Protein AF-0000000077946948 (afdb_homodimer)

Structure (mmCIF, N/CA/C/O backbone):
data_AF-0000000077946948-model_v1
#
loop_
_entity.id
_entity.type
_entity.pdbx_description
1 polymer 'C-type lectin domain-containing protein'
#
loop_
_atom_site.group_PDB
_atom_site.id
_atom_site.type_symbol
_atom_site.label_atom_id
_atom_site.label_alt_id
_atom_site.label_comp_id
_atom_site.label_asym_id
_atom_site.label_entity_id
_atom_site.label_seq_id
_atom_site.pdbx_PDB_ins_code
_atom_site.Cartn_x
_atom_site.Cartn_y
_atom_site.Cartn_z
_atom_site.occupancy
_atom_site.B_iso_or_equiv
_atom_site.auth_seq_id
_atom_site.auth_comp_id
_atom_site.auth_asym_id
_atom_site.auth_atom_id
_atom_site.pdbx_PDB_model_num
ATOM 1 N N . MET A 1 1 ? -8.273 74.062 38.406 1 59.62 1 MET A N 1
ATOM 2 C CA . MET A 1 1 ? -6.973 73.75 37.812 1 59.62 1 MET A CA 1
ATOM 3 C C . MET A 1 1 ? -6.395 72.438 38.375 1 59.62 1 MET A C 1
ATOM 5 O O . MET A 1 1 ? -5.945 71.625 37.625 1 59.62 1 MET A O 1
ATOM 9 N N . LYS A 1 2 ? -6.504 72.375 39.688 1 70.81 2 LYS A N 1
ATOM 10 C CA . LYS A 1 2 ? -6 71.188 40.406 1 70.81 2 LYS A CA 1
ATOM 11 C C . LYS A 1 2 ? -6.789 69.938 40.062 1 70.81 2 LYS A C 1
ATOM 13 O O . LYS A 1 2 ? -6.207 68.875 39.844 1 70.81 2 LYS A O 1
ATOM 18 N N . ASN A 1 3 ? -8.031 70.125 39.688 1 79.56 3 ASN A N 1
ATOM 19 C CA . ASN A 1 3 ? -8.938 69 39.406 1 79.56 3 ASN A CA 1
ATOM 20 C C . ASN A 1 3 ? -8.68 68.438 38.031 1 79.56 3 ASN A C 1
ATOM 22 O O . ASN A 1 3 ? -8.734 67.25 37.844 1 79.56 3 ASN A O 1
ATOM 26 N N . THR A 1 4 ? -8.172 69.312 37.312 1 87.19 4 THR A N 1
ATOM 27 C CA . THR A 1 4 ? -7.918 68.938 35.938 1 87.19 4 THR A CA 1
ATOM 28 C C . THR A 1 4 ? -6.668 68.062 35.844 1 87.19 4 THR A C 1
ATOM 30 O O . THR A 1 4 ? -6.66 67.062 35.156 1 87.19 4 THR A O 1
ATOM 33 N N . VAL A 1 5 ? -5.633 68.375 36.594 1 88.69 5 VAL A N 1
ATOM 34 C CA . VAL A 1 5 ? -4.375 67.625 36.594 1 88.69 5 VAL A CA 1
ATOM 35 C C . VAL A 1 5 ? -4.59 66.25 37.188 1 88.69 5 VAL A C 1
ATOM 37 O O . VAL A 1 5 ? -4.062 65.25 36.688 1 88.69 5 VAL A O 1
ATOM 40 N N . LYS A 1 6 ? -5.398 66.188 38.188 1 89.56 6 LYS A N 1
ATOM 41 C CA . LYS A 1 6 ? -5.715 64.938 38.844 1 89.56 6 LYS A CA 1
ATOM 42 C C . LYS A 1 6 ? -6.449 64 37.875 1 89.56 6 LYS A C 1
ATOM 44 O O . LYS A 1 6 ? -6.145 62.812 37.781 1 89.56 6 LYS A O 1
ATOM 49 N N . GLU A 1 7 ? -7.348 64.625 37.188 1 91.94 7 GLU A N 1
ATOM 50 C CA . GLU A 1 7 ? -8.133 63.844 36.188 1 91.94 7 GLU A CA 1
ATOM 51 C C . GLU A 1 7 ? -7.25 63.344 35.062 1 91.94 7 GLU A C 1
ATOM 53 O O . GLU A 1 7 ? -7.402 62.219 34.594 1 91.94 7 GLU A O 1
ATOM 58 N N . LEU A 1 8 ? -6.281 64.125 34.625 1 92.06 8 LEU A N 1
ATOM 59 C CA . LEU A 1 8 ? -5.375 63.75 33.531 1 92.06 8 LEU A CA 1
ATOM 60 C C . LEU A 1 8 ? -4.43 62.656 33.969 1 92.06 8 LEU A C 1
ATOM 62 O O . LEU A 1 8 ? -4.137 61.75 33.188 1 92.06 8 LEU A O 1
ATOM 66 N N . ASN A 1 9 ? -4.109 62.688 35.156 1 92.38 9 ASN A N 1
ATOM 67 C CA . ASN A 1 9 ? -3.227 61.656 35.688 1 92.38 9 ASN A CA 1
ATOM 68 C C . ASN A 1 9 ? -3.943 60.312 35.812 1 92.38 9 ASN A C 1
ATOM 70 O O . ASN A 1 9 ? -3.346 59.281 35.594 1 92.38 9 ASN A O 1
ATOM 74 N N . LEU A 1 10 ? -5.168 60.438 36.188 1 94.06 10 LEU A N 1
ATOM 75 C CA . LEU A 1 10 ? -5.973 59.25 36.25 1 94.06 10 LEU A CA 1
ATOM 76 C C . LEU A 1 10 ? -6.133 58.625 34.844 1 94.06 10 LEU A C 1
ATOM 78 O O . LEU A 1 10 ? -6.074 57.406 34.719 1 94.06 10 LEU A O 1
ATOM 82 N N . THR A 1 11 ? -6.348 59.469 33.969 1 94.44 11 THR A N 1
ATOM 83 C CA . THR A 1 11 ? -6.488 59.031 32.562 1 94.44 11 THR A CA 1
ATOM 84 C C . THR A 1 11 ? -5.203 58.375 32.094 1 94.44 11 THR A C 1
ATOM 86 O O . THR A 1 11 ? -5.246 57.312 31.438 1 94.44 11 THR A O 1
ATOM 89 N N . ILE A 1 12 ? -4.105 58.906 32.375 1 93.94 12 ILE A N 1
ATOM 90 C CA . ILE A 1 12 ? -2.803 58.375 31.984 1 93.94 12 ILE A CA 1
ATOM 91 C C . ILE A 1 12 ? -2.59 57 32.594 1 93.94 12 ILE A C 1
ATOM 93 O O . ILE A 1 12 ? -2.158 56.062 31.938 1 93.94 12 ILE A O 1
ATOM 97 N N . SER A 1 13 ? -2.984 56.938 33.844 1 95.06 13 SER A N 1
ATOM 98 C CA . SER A 1 13 ? -2.838 55.656 34.531 1 95.06 13 SER A CA 1
ATOM 99 C C . SER A 1 13 ? -3.695 54.562 33.906 1 95.06 13 SER A C 1
ATOM 101 O O . SER A 1 13 ? -3.232 53.438 33.688 1 95.06 13 SER A O 1
ATOM 103 N N . SER A 1 14 ? -4.859 54.969 33.594 1 95.56 14 SER A N 1
ATOM 104 C CA . SER A 1 14 ? -5.773 54.031 32.969 1 95.56 14 SER A CA 1
ATOM 105 C C . SER A 1 14 ? -5.258 53.594 31.609 1 95.56 14 SER A C 1
ATOM 107 O O . SER A 1 14 ? -5.312 52.406 31.266 1 95.56 14 SER A O 1
ATOM 109 N N . LEU A 1 15 ? -4.742 54.5 30.844 1 94.56 15 LEU A N 1
ATOM 110 C CA . LEU A 1 15 ? -4.211 54.188 29.516 1 94.56 15 LEU A CA 1
ATOM 111 C C . LEU A 1 15 ? -2.982 53.281 29.609 1 94.56 15 LEU A C 1
ATOM 113 O O . LEU A 1 15 ? -2.793 52.406 28.781 1 94.56 15 LEU A O 1
ATOM 117 N N . GLU A 1 16 ? -2.215 53.5 30.594 1 95.56 16 GLU A N 1
ATOM 118 C CA . GLU A 1 16 ? -1.032 52.656 30.812 1 95.56 16 GLU A CA 1
ATOM 119 C C . GLU A 1 16 ? -1.421 51.219 31.141 1 95.56 16 GLU A C 1
ATOM 121 O O . GLU A 1 16 ? -0.788 50.281 30.672 1 95.56 16 GLU A O 1
ATOM 126 N N . ASP A 1 17 ? -2.453 51.156 31.938 1 96 17 ASP A N 1
ATOM 127 C CA . ASP A 1 17 ? -2.955 49.812 32.281 1 96 17 ASP A CA 1
ATOM 128 C C . ASP A 1 17 ? -3.438 49.094 31.016 1 96 17 ASP A C 1
ATOM 130 O O . ASP A 1 17 ? -3.139 47.906 30.828 1 96 17 ASP A O 1
ATOM 134 N N . LYS A 1 18 ? -4.168 49.688 30.203 1 95.94 18 LYS A N 1
ATOM 135 C CA . LYS A 1 18 ? -4.688 49.094 28.984 1 95.94 18 LYS A CA 1
ATOM 136 C C . LYS A 1 18 ? -3.557 48.719 28.031 1 95.94 18 LYS A C 1
ATOM 138 O O . LYS A 1 18 ? -3.598 47.688 27.391 1 95.94 18 LYS A O 1
ATOM 143 N N . ARG A 1 19 ? -2.635 49.594 27.938 1 94.06 19 ARG A N 1
ATOM 144 C CA . ARG A 1 19 ? -1.471 49.312 27.094 1 94.06 19 ARG A CA 1
ATOM 145 C C . ARG A 1 19 ? -0.743 48.062 27.562 1 94.06 19 ARG A C 1
ATOM 147 O O . ARG A 1 19 ? -0.365 47.188 26.766 1 94.06 19 ARG A O 1
ATOM 154 N N . THR A 1 20 ? -0.566 48 28.844 1 95 20 THR A N 1
ATOM 155 C CA . THR A 1 20 ? 0.119 46.844 29.406 1 95 20 THR A CA 1
ATOM 156 C C . THR A 1 20 ? -0.656 45.562 29.125 1 95 20 THR A C 1
ATOM 158 O O . THR A 1 20 ? -0.069 44.531 28.75 1 95 20 THR A O 1
ATOM 161 N N . SER A 1 21 ? -1.937 45.625 29.328 1 96.5 21 SER A N 1
ATOM 162 C CA . SER A 1 21 ? -2.789 44.469 29.047 1 96.5 21 SER A CA 1
ATOM 163 C C . SER A 1 21 ? -2.686 44.031 27.578 1 96.5 21 SER A C 1
ATOM 165 O O . SER A 1 21 ? -2.57 42.844 27.281 1 96.5 21 SER A O 1
ATOM 167 N N . LEU A 1 22 ? -2.719 44.938 26.656 1 96.44 22 LEU A N 1
ATOM 168 C CA . LEU A 1 22 ? -2.625 44.688 25.234 1 96.44 22 LEU A CA 1
ATOM 169 C C . LEU A 1 22 ? -1.255 44.125 24.875 1 96.44 22 LEU A C 1
ATOM 171 O O . LEU A 1 22 ? -1.147 43.219 24.016 1 96.44 22 LEU A O 1
ATOM 175 N N . SER A 1 23 ? -0.298 44.594 25.562 1 96.56 23 SER A N 1
ATOM 176 C CA . SER A 1 23 ? 1.06 44.094 25.344 1 96.56 23 SER A CA 1
ATOM 177 C C . SER A 1 23 ? 1.201 42.656 25.766 1 96.56 23 SER A C 1
ATOM 179 O O . SER A 1 23 ? 1.811 41.844 25.062 1 96.56 23 SER A O 1
ATOM 181 N N . GLN A 1 24 ? 0.654 42.344 26.859 1 97.12 24 GLN A N 1
ATOM 182 C CA . GLN A 1 24 ? 0.667 40.969 27.344 1 97.12 24 GLN A CA 1
ATOM 183 C C . GLN A 1 24 ? -0.098 40.062 26.391 1 97.12 24 GLN A C 1
ATOM 185 O O . GLN A 1 24 ? 0.362 38.969 26.078 1 97.12 24 GLN A O 1
ATOM 190 N N . LYS A 1 25 ? -1.194 40.5 25.969 1 97.81 25 LYS A N 1
ATOM 191 C CA . LYS A 1 25 ? -1.983 39.719 25.031 1 97.81 25 LYS A CA 1
ATOM 192 C C . LYS A 1 25 ? -1.21 39.5 23.734 1 97.81 25 LYS A C 1
ATOM 194 O O . LYS A 1 25 ? -1.247 38.406 23.172 1 97.81 25 LYS A O 1
ATOM 199 N N . ASN A 1 26 ? -0.56 40.5 23.297 1 97.31 26 ASN A N 1
ATOM 200 C CA . ASN A 1 26 ? 0.268 40.375 22.109 1 97.31 26 ASN A CA 1
ATOM 201 C C . ASN A 1 26 ? 1.347 39.312 22.266 1 97.31 26 ASN A C 1
ATOM 203 O O . ASN A 1 26 ? 1.578 38.5 21.359 1 97.31 26 ASN A O 1
ATOM 207 N N . GLN A 1 27 ? 1.898 39.344 23.391 1 97.44 27 GLN A N 1
ATOM 208 C CA . GLN A 1 27 ? 2.941 38.344 23.672 1 97.44 27 GLN A CA 1
ATOM 209 C C . GLN A 1 27 ? 2.373 36.938 23.672 1 97.44 27 GLN A C 1
ATOM 211 O O . GLN A 1 27 ? 2.984 36 23.125 1 97.44 27 GLN A O 1
ATOM 216 N N . GLU A 1 28 ? 1.237 36.75 24.281 1 97.94 28 GLU A N 1
ATOM 217 C CA . GLU A 1 28 ? 0.571 35.469 24.328 1 97.94 28 GLU A CA 1
ATOM 218 C C . GLU A 1 28 ? 0.225 34.969 22.922 1 97.94 28 GLU A C 1
ATOM 220 O O . GLU A 1 28 ? 0.45 33.812 22.578 1 97.94 28 GLU A O 1
ATOM 225 N N . LEU A 1 29 ? -0.259 35.844 22.125 1 97.81 29 LEU A N 1
ATOM 226 C CA . LEU A 1 29 ? -0.643 35.5 20.766 1 97.81 29 LEU A CA 1
ATOM 227 C C . LEU A 1 29 ? 0.578 35.125 19.938 1 97.81 29 LEU A C 1
ATOM 229 O O . LEU A 1 29 ? 0.516 34.188 19.125 1 97.81 29 LEU A O 1
ATOM 233 N N . GLU A 1 30 ? 1.637 35.812 20.203 1 97.81 30 GLU A N 1
ATOM 234 C CA . GLU A 1 30 ? 2.869 35.5 19.484 1 97.81 30 GLU A CA 1
ATOM 235 C C . GLU A 1 30 ? 3.379 34.094 19.859 1 97.81 30 GLU A C 1
ATOM 237 O O . GLU A 1 30 ? 3.834 33.344 19 1 97.81 30 GLU A O 1
ATOM 242 N N . THR A 1 31 ? 3.283 33.75 21.094 1 98.06 31 THR A N 1
ATOM 243 C CA . THR A 1 31 ? 3.691 32.438 21.562 1 98.06 31 THR A CA 1
ATOM 244 C C . THR A 1 31 ? 2.811 31.359 20.953 1 98.06 31 THR A C 1
ATOM 246 O O . THR A 1 31 ? 3.311 30.328 20.5 1 98.06 31 THR A O 1
ATOM 249 N N . ARG A 1 32 ? 1.548 31.609 20.938 1 97.94 32 ARG A N 1
ATOM 250 C CA . ARG A 1 32 ? 0.616 30.656 20.359 1 97.94 32 ARG A CA 1
ATOM 251 C C . ARG A 1 32 ? 0.88 30.469 18.859 1 97.94 32 ARG A C 1
ATOM 253 O O . ARG A 1 32 ? 0.809 29.359 18.344 1 97.94 32 ARG A O 1
ATOM 260 N N . LEU A 1 33 ? 1.172 31.531 18.266 1 97.88 33 LEU A N 1
ATOM 261 C CA . LEU A 1 33 ? 1.472 31.5 16.828 1 97.88 33 LEU A CA 1
ATOM 262 C C . LEU A 1 33 ? 2.715 30.656 16.562 1 97.88 33 LEU A C 1
ATOM 264 O O . LEU A 1 33 ? 2.74 29.859 15.609 1 97.88 33 LEU A O 1
ATOM 268 N N . GLN A 1 34 ? 3.658 30.859 17.391 1 97.75 34 GLN A N 1
ATOM 269 C CA . GLN A 1 34 ? 4.887 30.094 17.234 1 97.75 34 GLN A CA 1
ATOM 270 C C . GLN A 1 34 ? 4.629 28.594 17.438 1 97.75 34 GLN A C 1
ATOM 272 O O . GLN A 1 34 ? 5.105 27.781 16.641 1 97.75 34 GLN A O 1
ATOM 277 N N . ALA A 1 35 ? 3.893 28.25 18.406 1 97.75 35 ALA A N 1
ATOM 278 C CA . ALA A 1 35 ? 3.564 26.859 18.688 1 97.75 35 ALA A CA 1
ATOM 279 C C . ALA A 1 35 ? 2.779 26.234 17.531 1 97.75 35 ALA A C 1
ATOM 281 O O . ALA A 1 35 ? 3.053 25.109 17.125 1 97.75 35 ALA A O 1
ATOM 282 N N . LEU A 1 36 ? 1.887 26.969 16.984 1 97.56 36 LEU A N 1
ATOM 283 C CA . LEU A 1 36 ? 1.051 26.469 15.891 1 97.56 36 LEU A CA 1
ATOM 284 C C . LEU A 1 36 ? 1.865 26.297 14.617 1 97.56 36 LEU A C 1
ATOM 286 O O . LEU A 1 36 ? 1.638 25.359 13.852 1 97.56 36 LEU A O 1
ATOM 290 N N . ASN A 1 37 ? 2.781 27.156 14.469 1 97.62 37 ASN A N 1
ATOM 291 C CA . ASN A 1 37 ? 3.674 27.047 13.32 1 97.62 37 ASN A CA 1
ATOM 292 C C . ASN A 1 37 ? 4.531 25.781 13.414 1 97.62 37 ASN A C 1
ATOM 294 O O . ASN A 1 37 ? 4.73 25.094 12.414 1 97.62 37 ASN A O 1
ATOM 298 N N . GLU A 1 38 ? 4.996 25.484 14.555 1 98.06 38 GLU A N 1
ATOM 299 C CA . GLU A 1 38 ? 5.789 24.281 14.758 1 98.06 38 GLU A CA 1
ATOM 300 C C . GLU A 1 38 ? 4.949 23.031 14.523 1 98.06 38 GLU A C 1
ATOM 302 O O . GLU A 1 38 ? 5.414 22.062 13.914 1 98.06 38 GLU A O 1
ATOM 307 N N . GLU A 1 39 ? 3.754 23.078 14.984 1 97.75 39 GLU A N 1
ATOM 308 C CA . GLU A 1 39 ? 2.848 21.953 14.766 1 97.75 39 GLU A CA 1
ATOM 309 C C . GLU A 1 39 ? 2.562 21.766 13.281 1 97.75 39 GLU A C 1
ATOM 311 O O . GLU A 1 39 ? 2.547 20.625 12.789 1 97.75 39 GLU A O 1
ATOM 316 N N . ASN A 1 40 ? 2.355 22.844 12.656 1 98.06 40 ASN A N 1
ATOM 317 C CA . ASN A 1 40 ? 2.119 22.797 11.219 1 98.06 40 ASN A CA 1
ATOM 318 C C . ASN A 1 40 ? 3.299 22.172 10.477 1 98.06 40 ASN A C 1
ATOM 320 O O . ASN A 1 40 ? 3.107 21.375 9.555 1 98.06 40 ASN A O 1
ATOM 324 N N . GLN A 1 41 ? 4.406 22.562 10.922 1 97.75 41 GLN A N 1
ATOM 325 C CA . GLN A 1 41 ? 5.605 22 10.297 1 97.75 41 GLN A CA 1
ATOM 326 C C . GLN A 1 41 ? 5.707 20.5 10.547 1 97.75 41 GLN A C 1
ATOM 328 O O . GLN A 1 41 ? 6.012 19.734 9.633 1 97.75 41 GLN A O 1
ATOM 333 N N . ARG A 1 42 ? 5.406 20.062 11.703 1 98.25 42 ARG A N 1
ATOM 334 C CA . ARG A 1 42 ? 5.426 18.641 12.039 1 98.25 42 ARG A CA 1
ATOM 335 C C . ARG A 1 42 ? 4.402 17.875 11.219 1 98.25 42 ARG A C 1
ATOM 337 O O . ARG A 1 42 ? 4.707 16.812 10.672 1 98.25 42 ARG A O 1
ATOM 344 N N . LEU A 1 43 ? 3.252 18.422 11.078 1 98.31 43 LEU A N 1
ATOM 345 C CA . LEU A 1 43 ? 2.178 17.781 10.328 1 98.31 43 LEU A CA 1
ATOM 346 C C . LEU A 1 43 ? 2.535 17.672 8.852 1 98.31 43 LEU A C 1
ATOM 348 O O . LEU A 1 43 ? 2.277 16.641 8.219 1 98.31 43 LEU A O 1
ATOM 352 N N . ASN A 1 44 ? 3.123 18.688 8.406 1 98.44 44 ASN A N 1
ATOM 353 C CA . ASN A 1 44 ? 3.535 18.672 7.004 1 98.44 44 ASN A CA 1
ATOM 354 C C . ASN A 1 44 ? 4.574 17.594 6.734 1 98.44 44 ASN A C 1
ATOM 356 O O . ASN A 1 44 ? 4.5 16.891 5.723 1 98.44 44 ASN A O 1
ATOM 360 N N . THR A 1 45 ? 5.488 17.484 7.594 1 98.38 45 THR A N 1
ATOM 361 C CA . THR A 1 45 ? 6.523 16.469 7.457 1 98.38 45 THR A CA 1
ATOM 362 C C . THR A 1 45 ? 5.922 15.07 7.527 1 98.38 45 THR A C 1
ATOM 364 O O . THR A 1 45 ? 6.246 14.211 6.707 1 98.38 45 THR A O 1
ATOM 367 N N . SER A 1 46 ? 5.051 14.859 8.453 1 98.44 46 SER A N 1
ATOM 368 C CA . SER A 1 46 ? 4.387 13.57 8.602 1 98.44 46 SER A CA 1
ATOM 369 C C . SER A 1 46 ? 3.535 13.25 7.375 1 98.44 46 SER A C 1
ATOM 371 O O . SER A 1 46 ? 3.523 12.109 6.902 1 98.44 46 SER A O 1
ATOM 373 N N . LEU A 1 47 ? 2.846 14.188 6.945 1 98.62 47 LEU A N 1
ATOM 374 C CA . LEU A 1 47 ? 2 14.008 5.77 1 98.62 47 LEU A CA 1
ATOM 375 C C . LEU A 1 47 ? 2.832 13.609 4.559 1 98.62 47 LEU A C 1
ATOM 377 O O . LEU A 1 47 ? 2.477 12.68 3.832 1 98.62 47 LEU A O 1
ATOM 381 N N . ARG A 1 48 ? 3.924 14.305 4.363 1 98.25 48 ARG A N 1
ATOM 382 C CA . ARG A 1 48 ? 4.805 13.984 3.244 1 98.25 48 ARG A CA 1
ATOM 383 C C . ARG A 1 48 ? 5.312 12.555 3.34 1 98.25 48 ARG A C 1
ATOM 385 O O . ARG A 1 48 ? 5.375 11.836 2.336 1 98.25 48 ARG A O 1
ATOM 392 N N . SER A 1 49 ? 5.641 12.164 4.492 1 98.12 49 SER A N 1
ATOM 393 C CA . SER A 1 49 ? 6.125 10.805 4.715 1 98.12 49 SER A CA 1
ATOM 394 C C . SER A 1 49 ? 5.055 9.773 4.387 1 98.12 49 SER A C 1
ATOM 396 O O . SER A 1 49 ? 5.328 8.773 3.713 1 98.12 49 SER A O 1
ATOM 398 N N . GLU A 1 50 ? 3.879 10.016 4.809 1 98.12 50 GLU A N 1
ATOM 399 C CA . GLU A 1 50 ? 2.785 9.078 4.562 1 98.12 50 GLU A CA 1
ATOM 400 C C . GLU A 1 50 ? 2.434 9.023 3.078 1 98.12 50 GLU A C 1
ATOM 402 O O . GLU A 1 50 ? 2.109 7.953 2.553 1 98.12 50 GLU A O 1
ATOM 407 N N . ILE A 1 51 ? 2.477 10.102 2.482 1 98.25 51 ILE A N 1
ATOM 408 C CA . ILE A 1 51 ? 2.207 10.156 1.051 1 98.25 51 ILE A CA 1
ATOM 409 C C . ILE A 1 51 ? 3.242 9.328 0.298 1 98.25 51 ILE A C 1
ATOM 411 O O . ILE A 1 51 ? 2.896 8.562 -0.603 1 98.25 51 ILE A O 1
ATOM 415 N N . GLN A 1 52 ? 4.453 9.469 0.676 1 97.56 52 GLN A N 1
ATOM 416 C CA . GLN A 1 52 ? 5.523 8.711 0.031 1 97.56 52 GLN A CA 1
ATOM 417 C C . GLN A 1 52 ? 5.336 7.211 0.239 1 97.56 52 GLN A C 1
ATOM 419 O O . GLN A 1 52 ? 5.508 6.426 -0.694 1 97.56 52 GLN A O 1
ATOM 424 N N . LYS A 1 53 ? 5.043 6.816 1.393 1 97.12 53 LYS A N 1
ATOM 425 C CA . LYS A 1 53 ? 4.785 5.41 1.684 1 97.12 53 LYS A CA 1
ATOM 426 C C . LYS A 1 53 ? 3.635 4.871 0.834 1 97.12 53 LYS A C 1
ATOM 428 O O . LYS A 1 53 ? 3.729 3.777 0.275 1 97.12 53 LYS A O 1
ATOM 433 N N . ASN A 1 54 ? 2.621 5.645 0.776 1 97.12 54 ASN A N 1
ATOM 434 C CA . ASN A 1 54 ? 1.467 5.258 -0.029 1 97.12 54 ASN A CA 1
ATOM 435 C C . ASN A 1 54 ? 1.84 5.086 -1.498 1 97.12 54 ASN A C 1
ATOM 437 O O . ASN A 1 54 ? 1.376 4.152 -2.154 1 97.12 54 ASN A O 1
ATOM 441 N N . ARG A 1 55 ? 2.621 5.961 -1.943 1 96.5 55 ARG A N 1
ATOM 442 C CA . ARG A 1 55 ? 3.064 5.879 -3.332 1 96.5 55 ARG A CA 1
ATOM 443 C C . ARG A 1 55 ? 3.844 4.59 -3.582 1 96.5 55 ARG A C 1
ATOM 445 O O . ARG A 1 55 ? 3.625 3.914 -4.59 1 96.5 55 ARG A O 1
ATOM 452 N N . GLU A 1 56 ? 4.691 4.223 -2.715 1 96.06 56 GLU A N 1
ATOM 453 C CA . GLU A 1 56 ? 5.504 3.018 -2.854 1 96.06 56 GLU A CA 1
ATOM 454 C C . GLU A 1 56 ? 4.641 1.761 -2.826 1 96.06 56 GLU A C 1
ATOM 456 O O . GLU A 1 56 ? 4.793 0.876 -3.67 1 96.06 56 GLU A O 1
ATOM 461 N N . LEU A 1 57 ? 3.758 1.72 -1.906 1 96.12 57 LEU A N 1
ATOM 462 C CA . LEU A 1 57 ? 2.912 0.54 -1.755 1 96.12 57 LEU A CA 1
ATOM 463 C C . LEU A 1 57 ? 1.948 0.407 -2.93 1 96.12 57 LEU A C 1
ATOM 465 O O . LEU A 1 57 ? 1.667 -0.704 -3.385 1 96.12 57 LEU A O 1
ATOM 469 N N . SER A 1 58 ? 1.493 1.548 -3.412 1 95 58 SER A N 1
ATOM 470 C CA . SER A 1 58 ? 0.566 1.544 -4.539 1 95 58 SER A CA 1
ATOM 471 C C . SER A 1 58 ? 1.264 1.122 -5.828 1 95 58 SER A C 1
ATOM 473 O O . SER A 1 58 ? 0.607 0.738 -6.797 1 95 58 SER A O 1
ATOM 475 N N . SER A 1 59 ? 2.557 1.161 -5.828 1 94.62 59 SER A N 1
ATOM 476 C CA . SER A 1 59 ? 3.309 0.841 -7.039 1 94.62 59 SER A CA 1
ATOM 477 C C . SER A 1 59 ? 3.688 -0.635 -7.078 1 94.62 59 SER A C 1
ATOM 479 O O . SER A 1 59 ? 4.25 -1.11 -8.07 1 94.62 59 SER A O 1
ATOM 481 N N . LEU A 1 60 ? 3.379 -1.384 -6.047 1 95.94 60 LEU A N 1
ATOM 482 C CA . LEU A 1 60 ? 3.656 -2.816 -6.02 1 95.94 60 LEU A CA 1
ATOM 483 C C . LEU A 1 60 ? 2.842 -3.547 -7.082 1 95.94 60 LEU A C 1
ATOM 485 O O . LEU A 1 60 ? 1.693 -3.186 -7.348 1 95.94 60 LEU A O 1
ATOM 489 N N . GLY A 1 61 ? 3.471 -4.559 -7.719 1 96.12 61 GLY A N 1
ATOM 490 C CA . GLY A 1 61 ? 2.732 -5.441 -8.609 1 96.12 61 GLY A CA 1
ATOM 491 C C . GLY A 1 61 ? 2.133 -6.637 -7.898 1 96.12 61 GLY A C 1
ATOM 492 O O . GLY A 1 61 ? 2.107 -6.688 -6.668 1 96.12 61 GLY A O 1
ATOM 493 N N . PHE A 1 62 ? 1.571 -7.527 -8.742 1 96.94 62 PHE A N 1
ATOM 494 C CA . PHE A 1 62 ? 1.12 -8.797 -8.188 1 96.94 62 PHE A CA 1
ATOM 495 C C . PHE A 1 62 ? 2.307 -9.648 -7.754 1 96.94 62 PHE A C 1
ATOM 497 O O . PHE A 1 62 ? 3.244 -9.859 -8.523 1 96.94 62 PHE A O 1
ATOM 504 N N . ILE A 1 63 ? 2.279 -10.023 -6.492 1 97.25 63 ILE A N 1
ATOM 505 C CA . ILE A 1 63 ? 3.379 -10.766 -5.891 1 97.25 63 ILE A CA 1
ATOM 506 C C . ILE A 1 63 ? 2.898 -12.156 -5.477 1 97.25 63 ILE A C 1
ATOM 508 O O . ILE A 1 63 ? 1.815 -12.297 -4.906 1 97.25 63 ILE A O 1
ATOM 512 N N . PHE A 1 64 ? 3.744 -13.164 -5.816 1 96.38 64 PHE A N 1
ATOM 513 C CA . PHE A 1 64 ? 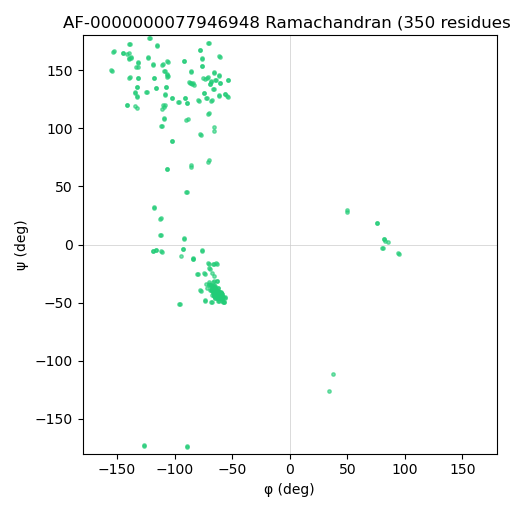3.424 -14.539 -5.465 1 96.38 64 PHE A CA 1
ATOM 514 C C . PHE A 1 64 ? 4.691 -15.375 -5.324 1 96.38 64 PHE A C 1
ATOM 516 O O . PHE A 1 64 ? 5.773 -14.945 -5.734 1 96.38 64 PHE A O 1
ATOM 523 N N . MET A 1 65 ? 4.543 -16.547 -4.723 1 96.19 65 MET A N 1
ATOM 524 C CA . MET A 1 65 ? 5.688 -17.422 -4.512 1 96.19 65 MET A CA 1
ATOM 525 C C . MET A 1 65 ? 5.625 -18.641 -5.441 1 96.19 65 MET A C 1
ATOM 527 O O . MET A 1 65 ? 4.539 -19.094 -5.805 1 96.19 65 MET A O 1
ATOM 531 N N . THR A 1 66 ? 6.793 -19.109 -5.801 1 96.06 66 THR A N 1
ATOM 532 C CA . THR A 1 66 ? 6.816 -20.375 -6.531 1 96.06 66 THR A CA 1
ATOM 533 C C . THR A 1 66 ? 6.227 -21.5 -5.688 1 96.06 66 THR A C 1
ATOM 535 O O . THR A 1 66 ? 6.363 -21.5 -4.461 1 96.06 66 THR A O 1
ATOM 538 N N . PRO A 1 67 ? 5.562 -22.422 -6.359 1 92.38 67 PRO A N 1
ATOM 539 C CA . PRO A 1 67 ? 4.91 -23.484 -5.59 1 92.38 67 PRO A CA 1
ATOM 540 C C . PRO A 1 67 ? 5.898 -24.5 -5.043 1 92.38 67 PRO A C 1
ATOM 542 O O . PRO A 1 67 ? 5.613 -25.172 -4.047 1 92.38 67 PRO A O 1
ATOM 545 N N . GLU A 1 68 ? 7.062 -24.656 -5.664 1 95 68 GLU A N 1
ATOM 546 C CA . GLU A 1 68 ? 8.039 -25.672 -5.27 1 95 68 GLU A CA 1
ATOM 547 C C . GLU A 1 68 ? 9.391 -25.047 -4.941 1 95 68 GLU A C 1
ATOM 549 O O . GLU A 1 68 ? 9.648 -23.906 -5.312 1 95 68 GLU A O 1
ATOM 554 N N . LEU A 1 69 ? 10.125 -25.859 -4.219 1 97.88 69 LEU A N 1
ATOM 555 C CA . LEU A 1 69 ? 11.516 -25.469 -3.988 1 97.88 69 LEU A CA 1
ATOM 556 C C . LEU A 1 69 ? 12.344 -25.625 -5.254 1 97.88 69 LEU A C 1
ATOM 558 O O . LEU A 1 69 ? 12.305 -26.688 -5.895 1 97.88 69 LEU A O 1
ATOM 562 N N . LYS A 1 70 ? 12.969 -24.578 -5.598 1 98 70 LYS A N 1
ATOM 563 C CA . LYS A 1 70 ? 13.805 -24.562 -6.793 1 98 70 LYS A CA 1
ATOM 564 C C . LYS A 1 70 ? 15.094 -23.781 -6.559 1 98 70 LYS A C 1
ATOM 566 O O . LYS A 1 70 ? 15.195 -23.016 -5.598 1 98 70 LYS A O 1
ATOM 571 N N . ASN A 1 71 ? 16.078 -24.062 -7.445 1 98.38 71 ASN A N 1
ATOM 572 C CA . ASN A 1 71 ? 17.25 -23.188 -7.395 1 98.38 71 ASN A CA 1
ATOM 573 C C . ASN A 1 71 ? 16.938 -21.797 -7.934 1 98.38 71 ASN A C 1
ATOM 575 O O . ASN A 1 71 ? 15.836 -21.547 -8.43 1 98.38 71 ASN A O 1
ATOM 579 N N . TRP A 1 72 ? 17.891 -20.938 -7.785 1 98.25 72 TRP A N 1
ATOM 580 C CA . TRP A 1 72 ? 17.641 -19.531 -8.109 1 98.25 72 TRP A CA 1
ATOM 581 C C . TRP A 1 72 ? 17.234 -19.375 -9.57 1 98.25 72 TRP A C 1
ATOM 583 O O . TRP A 1 72 ? 16.234 -18.719 -9.875 1 98.25 72 TRP A O 1
ATOM 593 N N . THR A 1 73 ? 17.922 -20.031 -10.5 1 98.44 73 THR A N 1
ATOM 594 C CA . THR A 1 73 ? 17.688 -19.922 -11.938 1 98.44 73 THR A CA 1
ATOM 595 C C . THR A 1 73 ? 16.312 -20.5 -12.297 1 98.44 73 THR A C 1
ATOM 597 O O . THR A 1 73 ? 15.562 -19.891 -13.055 1 98.44 73 THR A O 1
ATOM 600 N N . GLU A 1 74 ? 16.016 -21.594 -11.75 1 98.62 74 GLU A N 1
ATOM 601 C CA . GLU A 1 74 ? 14.727 -22.219 -12.008 1 98.62 74 GLU A CA 1
ATOM 602 C C . GLU A 1 74 ? 13.578 -21.406 -11.43 1 98.62 74 GLU A C 1
ATOM 604 O O . GLU A 1 74 ? 12.492 -21.344 -12.016 1 98.62 74 GLU A O 1
ATOM 609 N N . SER A 1 75 ? 13.828 -20.891 -10.305 1 98.5 75 SER A N 1
ATOM 610 C CA . SER A 1 75 ? 12.82 -20.031 -9.695 1 98.5 75 SER A CA 1
ATOM 611 C C . SER A 1 75 ? 12.539 -18.812 -10.57 1 98.5 75 SER A C 1
ATOM 613 O O . SER A 1 75 ? 11.375 -18.453 -10.789 1 98.5 75 SER A O 1
ATOM 615 N N . ARG A 1 76 ? 13.57 -18.234 -11.055 1 98.56 76 ARG A N 1
ATOM 616 C CA . ARG A 1 76 ? 13.398 -17.078 -11.945 1 98.56 76 ARG A CA 1
ATOM 617 C C . ARG A 1 76 ? 12.641 -17.484 -13.203 1 98.56 76 ARG A C 1
ATOM 619 O O . ARG A 1 76 ? 11.758 -16.75 -13.664 1 98.56 76 ARG A O 1
ATOM 626 N N . GLN A 1 77 ? 13.008 -18.594 -13.727 1 98.44 77 GLN A N 1
ATOM 627 C CA . GLN A 1 77 ? 12.344 -19.062 -14.938 1 98.44 77 GLN A CA 1
ATOM 628 C C . GLN A 1 77 ? 10.852 -19.281 -14.688 1 98.44 77 GLN A C 1
ATOM 630 O O . GLN A 1 77 ? 10.023 -18.969 -15.555 1 98.44 77 GLN A O 1
ATOM 635 N N . TYR A 1 78 ? 10.531 -19.812 -13.594 1 97.19 78 TYR A N 1
ATOM 636 C CA . TYR A 1 78 ? 9.125 -19.984 -13.25 1 97.19 78 TYR A CA 1
ATOM 637 C C . TYR A 1 78 ? 8.398 -18.641 -13.242 1 97.19 78 TYR A C 1
ATOM 639 O O . TYR A 1 78 ? 7.305 -18.531 -13.789 1 97.19 78 TYR A O 1
ATOM 647 N N . CYS A 1 79 ? 9.008 -17.703 -12.547 1 97.62 79 CYS A N 1
ATOM 648 C CA . CYS A 1 79 ? 8.406 -16.375 -12.5 1 97.62 79 CYS A CA 1
ATOM 649 C C . CYS A 1 79 ? 8.195 -15.82 -13.906 1 97.62 79 CYS A C 1
ATOM 651 O O . CYS A 1 79 ? 7.105 -15.344 -14.227 1 97.62 79 CYS A O 1
ATOM 653 N N . ARG A 1 80 ? 9.156 -15.922 -14.75 1 97.38 80 ARG A N 1
ATOM 654 C CA . ARG A 1 80 ? 9.094 -15.391 -16.109 1 97.38 80 ARG A CA 1
ATOM 655 C C . ARG A 1 80 ? 8.023 -16.109 -16.922 1 97.38 80 ARG A C 1
ATOM 657 O O . ARG A 1 80 ? 7.312 -15.477 -17.719 1 97.38 80 ARG A O 1
ATOM 664 N N . ASN A 1 81 ? 7.914 -17.375 -16.688 1 95.31 81 ASN A N 1
ATOM 665 C CA . ASN A 1 81 ? 6.895 -18.156 -17.375 1 95.31 81 ASN A CA 1
ATOM 666 C C . ASN A 1 81 ? 5.488 -17.688 -17 1 95.31 81 ASN A C 1
ATOM 668 O O . ASN A 1 81 ? 4.523 -17.984 -17.703 1 95.31 81 ASN A O 1
ATOM 672 N N . ASN A 1 82 ? 5.43 -16.984 -15.953 1 92.44 82 ASN A N 1
ATOM 673 C CA . ASN A 1 82 ? 4.133 -16.484 -15.492 1 92.44 82 ASN A CA 1
ATOM 674 C C . ASN A 1 82 ? 4.027 -14.977 -15.625 1 92.44 82 ASN A C 1
ATOM 676 O O . ASN A 1 82 ? 3.271 -14.336 -14.891 1 92.44 82 ASN A O 1
ATOM 680 N N . GLY A 1 83 ? 4.785 -14.43 -16.453 1 92.88 83 GLY A N 1
ATOM 681 C CA . GLY A 1 83 ? 4.703 -13.016 -16.781 1 92.88 83 GLY A CA 1
ATOM 682 C C . GLY A 1 83 ? 5.289 -12.125 -15.711 1 92.88 83 GLY A C 1
ATOM 683 O O . GLY A 1 83 ? 4.945 -10.938 -15.625 1 92.88 83 GLY A O 1
ATOM 684 N N . ALA A 1 84 ? 6.07 -12.672 -14.883 1 96.88 84 ALA A N 1
ATOM 685 C CA . ALA A 1 84 ? 6.699 -11.961 -13.781 1 96.88 84 ALA A CA 1
ATOM 686 C C . ALA A 1 84 ? 8.211 -12.156 -13.789 1 96.88 84 ALA A C 1
ATOM 688 O O . ALA A 1 84 ? 8.789 -12.547 -14.805 1 96.88 84 ALA A O 1
ATOM 689 N N . ASP A 1 85 ? 8.914 -11.688 -12.766 1 98.38 85 ASP A N 1
ATOM 690 C CA . ASP A 1 85 ? 10.32 -11.953 -12.469 1 98.38 85 ASP A CA 1
ATOM 691 C C . ASP A 1 85 ? 10.555 -12.039 -10.969 1 98.38 85 ASP A C 1
ATOM 693 O O . ASP A 1 85 ? 9.664 -11.719 -10.172 1 98.38 85 ASP A O 1
ATOM 697 N N . LEU A 1 86 ? 11.695 -12.578 -10.602 1 98.69 86 LEU A N 1
ATOM 698 C CA . LEU A 1 86 ? 12.016 -12.508 -9.188 1 98.69 86 LEU A CA 1
ATOM 699 C C . LEU A 1 86 ? 11.938 -11.07 -8.68 1 98.69 86 LEU A C 1
ATOM 701 O O . LEU A 1 86 ? 12.367 -10.141 -9.375 1 98.69 86 LEU A O 1
ATOM 705 N N . VAL A 1 87 ? 11.445 -10.891 -7.492 1 98.12 87 VAL A N 1
ATOM 706 C CA . VAL A 1 87 ? 11.094 -9.57 -6.973 1 98.12 87 VAL A CA 1
ATOM 707 C C . VAL A 1 87 ? 12.359 -8.758 -6.727 1 98.12 87 VAL A C 1
ATOM 709 O O . VAL A 1 87 ? 13.367 -9.289 -6.254 1 98.12 87 VAL A O 1
ATOM 712 N N . MET A 1 88 ? 12.266 -7.52 -7.094 1 97.69 88 MET A N 1
ATOM 713 C CA . MET A 1 88 ? 13.312 -6.547 -6.789 1 97.69 88 MET A CA 1
ATOM 714 C C . MET A 1 88 ? 12.906 -5.66 -5.621 1 97.69 88 MET A C 1
ATOM 716 O O . MET A 1 88 ? 11.828 -5.062 -5.633 1 97.69 88 MET A O 1
ATOM 720 N N . ILE A 1 89 ? 13.773 -5.602 -4.605 1 96 89 ILE A N 1
ATOM 721 C CA . ILE A 1 89 ? 13.469 -4.852 -3.395 1 96 89 ILE A CA 1
ATOM 722 C C . ILE A 1 89 ? 14.375 -3.631 -3.299 1 96 89 ILE A C 1
ATOM 724 O O . ILE A 1 89 ? 15.508 -3.729 -2.818 1 96 89 ILE A O 1
ATOM 728 N N . LYS A 1 90 ? 13.766 -2.48 -3.662 1 94.69 90 LYS A N 1
ATOM 729 C CA . LYS A 1 90 ? 14.602 -1.289 -3.781 1 94.69 90 LYS A CA 1
ATOM 730 C C . LYS A 1 90 ? 14.195 -0.228 -2.762 1 94.69 90 LYS A C 1
ATOM 732 O O . LYS A 1 90 ? 14.797 0.848 -2.705 1 94.69 90 LYS A O 1
ATOM 737 N N . THR A 1 91 ? 13.125 -0.499 -2.021 1 93.81 91 THR A N 1
ATOM 738 C CA . THR A 1 91 ? 12.672 0.438 -1.001 1 93.81 91 THR A CA 1
ATOM 739 C C . THR A 1 91 ? 12.414 -0.283 0.32 1 93.81 91 THR A C 1
ATOM 741 O O . THR A 1 91 ? 12.195 -1.496 0.339 1 93.81 91 THR A O 1
ATOM 744 N N . GLU A 1 92 ? 12.477 0.507 1.396 1 92.5 92 GLU A N 1
ATOM 745 C CA . GLU A 1 92 ? 12.188 -0.038 2.717 1 92.5 92 GLU A CA 1
ATOM 746 C C . GLU A 1 92 ? 10.742 -0.542 2.799 1 92.5 92 GLU A C 1
ATOM 748 O O . GLU A 1 92 ? 10.469 -1.536 3.473 1 92.5 92 GLU A O 1
ATOM 753 N N . GLU A 1 93 ? 9.836 0.17 2.17 1 93.38 93 GLU A N 1
ATOM 754 C CA . GLU A 1 93 ? 8.422 -0.213 2.17 1 93.38 93 GLU A CA 1
ATOM 755 C C . GLU A 1 93 ? 8.227 -1.585 1.533 1 93.38 93 GLU A C 1
ATOM 757 O O . GLU A 1 93 ? 7.512 -2.432 2.078 1 93.38 93 GLU A O 1
ATOM 762 N N . LYS A 1 94 ? 8.883 -1.781 0.438 1 95.19 94 LYS A N 1
ATOM 763 C CA . LYS A 1 94 ? 8.781 -3.068 -0.24 1 95.19 94 LYS A CA 1
ATOM 764 C C . LYS A 1 94 ? 9.453 -4.176 0.568 1 95.19 94 LYS A C 1
ATOM 766 O O . LYS A 1 94 ? 8.945 -5.293 0.645 1 95.19 94 LYS A O 1
ATOM 771 N N . GLN A 1 95 ? 10.609 -3.869 1.191 1 93.56 95 GLN A N 1
ATOM 772 C CA . GLN A 1 95 ? 11.281 -4.816 2.072 1 93.56 95 GLN A CA 1
ATOM 773 C C . GLN A 1 95 ? 10.367 -5.266 3.203 1 93.56 95 GLN A C 1
ATOM 775 O O . GLN A 1 95 ? 10.227 -6.465 3.461 1 93.56 95 GLN A O 1
ATOM 780 N N . SER A 1 96 ? 9.789 -4.316 3.824 1 91.88 96 SER A N 1
ATOM 781 C CA . SER A 1 96 ? 8.891 -4.617 4.934 1 91.88 96 SER A CA 1
ATOM 782 C C . SER A 1 96 ? 7.68 -5.41 4.465 1 91.88 96 SER A C 1
ATOM 784 O O . SER A 1 96 ? 7.246 -6.352 5.133 1 91.88 96 SER A O 1
ATOM 786 N N . PHE A 1 97 ? 7.152 -5.082 3.307 1 93.5 97 PHE A N 1
ATOM 787 C CA . PHE A 1 97 ? 5.977 -5.738 2.748 1 93.5 97 PHE A CA 1
ATOM 788 C C . PHE A 1 97 ? 6.246 -7.219 2.504 1 93.5 97 PHE A C 1
ATOM 790 O O . PHE A 1 97 ? 5.469 -8.078 2.926 1 93.5 97 PHE A O 1
ATOM 797 N N . ILE A 1 98 ? 7.332 -7.5 1.877 1 94 98 ILE A N 1
ATOM 798 C CA . ILE A 1 98 ? 7.652 -8.867 1.488 1 94 98 ILE A CA 1
ATOM 799 C C . ILE A 1 98 ? 8.07 -9.672 2.719 1 94 98 ILE A C 1
ATOM 801 O O . ILE A 1 98 ? 7.562 -10.773 2.951 1 94 98 ILE A O 1
ATOM 805 N N . SER A 1 99 ? 8.945 -9.094 3.486 1 92.06 99 SER A N 1
ATOM 806 C CA . SER A 1 99 ? 9.5 -9.836 4.617 1 92.06 99 SER A CA 1
ATOM 807 C C . SER A 1 99 ? 8.414 -10.195 5.625 1 92.06 99 SER A C 1
ATOM 809 O O . SER A 1 99 ? 8.492 -11.242 6.277 1 92.06 99 SER A O 1
ATOM 811 N N . SER A 1 100 ? 7.43 -9.406 5.754 1 90.12 100 SER A N 1
ATOM 812 C CA . SER A 1 100 ? 6.371 -9.664 6.723 1 90.12 100 SER A CA 1
ATOM 813 C C . SER A 1 100 ? 5.426 -10.758 6.23 1 90.12 100 SER A C 1
ATOM 815 O O . SER A 1 100 ? 4.621 -11.281 7.004 1 90.12 100 SER A O 1
ATOM 817 N N . ARG A 1 101 ? 5.59 -11.25 5 1 91.31 101 ARG A N 1
ATOM 818 C CA . ARG A 1 101 ? 4.633 -12.188 4.414 1 91.31 101 ARG A CA 1
ATOM 819 C C . ARG A 1 101 ? 5.305 -13.523 4.086 1 91.31 101 ARG A C 1
ATOM 821 O O . ARG A 1 101 ? 4.637 -14.469 3.66 1 91.31 101 ARG A O 1
ATOM 828 N N . VAL A 1 102 ? 6.57 -13.508 4.281 1 91.62 102 VAL A N 1
ATOM 829 C CA . VAL A 1 102 ? 7.293 -14.742 4.023 1 91.62 102 VAL A CA 1
ATOM 830 C C . VAL A 1 102 ? 7.742 -15.367 5.34 1 91.62 102 VAL A C 1
ATOM 832 O O . VAL A 1 102 ? 8.219 -14.672 6.238 1 91.62 102 VAL A O 1
ATOM 835 N N . ASN A 1 103 ? 7.453 -16.609 5.523 1 88.31 103 ASN A N 1
ATOM 836 C CA . ASN A 1 103 ? 7.805 -17.297 6.758 1 88.31 103 ASN A CA 1
ATOM 837 C C . ASN A 1 103 ? 8.875 -18.359 6.516 1 88.31 103 ASN A C 1
ATOM 839 O O . ASN A 1 103 ? 9.18 -19.156 7.41 1 88.31 103 ASN A O 1
ATOM 843 N N . GLU A 1 104 ? 9.43 -18.406 5.383 1 92 104 GLU A N 1
ATOM 844 C CA . GLU A 1 104 ? 10.5 -19.328 4.996 1 92 104 GLU A CA 1
ATOM 845 C C . GLU A 1 104 ? 11.555 -18.609 4.152 1 92 104 GLU A C 1
ATOM 847 O O . GLU A 1 104 ? 11.391 -17.438 3.803 1 92 104 GLU A O 1
ATOM 852 N N . ARG A 1 105 ? 12.625 -19.359 3.902 1 94.25 105 ARG A N 1
ATOM 853 C CA . ARG A 1 105 ? 13.648 -18.812 3.016 1 94.25 105 ARG A CA 1
ATOM 854 C C . ARG A 1 105 ? 13.117 -18.656 1.593 1 94.25 105 ARG A C 1
ATOM 856 O O . ARG A 1 105 ? 12.484 -19.578 1.065 1 94.25 105 ARG A O 1
ATOM 863 N N . VAL A 1 106 ? 13.414 -17.484 1.058 1 96.94 106 VAL A N 1
ATOM 864 C CA . VAL A 1 106 ? 12.914 -17.266 -0.296 1 96.94 106 VAL A CA 1
ATOM 865 C C . VAL A 1 106 ? 13.977 -16.562 -1.131 1 96.94 106 VAL A C 1
ATOM 867 O O . VAL A 1 106 ? 14.695 -15.703 -0.624 1 96.94 106 VAL A O 1
ATOM 870 N N . TRP A 1 107 ? 14 -16.953 -2.41 1 98.19 107 TRP A N 1
ATOM 871 C CA . TRP A 1 107 ? 14.852 -16.25 -3.363 1 98.19 107 TRP A CA 1
ATOM 872 C C . TRP A 1 107 ? 14.25 -14.898 -3.732 1 98.19 107 TRP A C 1
ATOM 874 O O . TRP A 1 107 ? 13.039 -14.773 -3.898 1 98.19 107 TRP A O 1
ATOM 884 N N . ILE A 1 108 ? 15.109 -13.891 -3.92 1 98.25 108 ILE A N 1
ATOM 885 C CA . ILE A 1 108 ? 14.719 -12.633 -4.539 1 98.25 108 ILE A CA 1
ATOM 886 C C . ILE A 1 108 ? 15.586 -12.375 -5.773 1 98.25 108 ILE A C 1
ATOM 888 O O . ILE A 1 108 ? 16.5 -13.141 -6.066 1 98.25 108 ILE A O 1
ATOM 892 N N . GLY A 1 109 ? 15.312 -11.258 -6.504 1 98.56 109 GLY A N 1
ATOM 893 C CA . GLY A 1 109 ? 15.898 -11.047 -7.816 1 98.56 109 GLY A CA 1
ATOM 894 C C . GLY A 1 109 ? 17.234 -10.32 -7.77 1 98.56 109 GLY A C 1
ATOM 895 O O . GLY A 1 109 ? 17.469 -9.406 -8.555 1 98.56 109 GLY A O 1
ATOM 896 N N . LEU A 1 110 ? 18.062 -10.75 -6.863 1 97.75 110 LEU A N 1
ATOM 897 C CA . LEU A 1 110 ? 19.375 -10.133 -6.727 1 97.75 110 LEU A CA 1
ATOM 898 C C . LEU A 1 110 ? 20.484 -11.188 -6.824 1 97.75 110 LEU A C 1
ATOM 900 O O . LEU A 1 110 ? 20.375 -12.25 -6.215 1 97.75 110 LEU A O 1
ATOM 904 N N . SER A 1 111 ? 21.5 -10.906 -7.672 1 96.81 111 SER A N 1
ATOM 905 C CA . SER A 1 111 ? 22.594 -11.844 -7.852 1 96.81 111 SER A CA 1
ATOM 906 C C . SER A 1 111 ? 23.859 -11.125 -8.312 1 96.81 111 SER A C 1
ATOM 908 O O . SER A 1 111 ? 23.797 -10.086 -8.969 1 96.81 111 SER A O 1
ATOM 910 N N . ASP A 1 112 ? 24.953 -11.641 -7.945 1 95.06 112 ASP A N 1
ATOM 911 C CA . ASP A 1 112 ? 26.219 -11.156 -8.492 1 95.06 112 ASP A CA 1
ATOM 912 C C . ASP A 1 112 ? 26.938 -12.266 -9.266 1 95.06 112 ASP A C 1
ATOM 914 O O . ASP A 1 112 ? 28.172 -12.305 -9.305 1 95.06 112 ASP A O 1
ATOM 918 N N . ALA A 1 113 ? 26.203 -13.148 -9.875 1 92.31 113 ALA A N 1
ATOM 919 C CA . ALA A 1 113 ? 26.734 -14.305 -10.586 1 92.31 113 ALA A CA 1
ATOM 920 C C . ALA A 1 113 ? 27.531 -13.883 -11.812 1 92.31 113 ALA A C 1
ATOM 922 O O . ALA A 1 113 ? 28.469 -14.562 -12.211 1 92.31 113 ALA A O 1
ATOM 923 N N . ASP A 1 114 ? 27.188 -12.781 -12.477 1 92 114 ASP A N 1
ATOM 924 C CA . ASP A 1 114 ? 27.875 -12.297 -13.656 1 92 114 ASP A CA 1
ATOM 925 C C . ASP A 1 114 ? 29.281 -11.812 -13.305 1 92 114 ASP A C 1
ATOM 927 O O . ASP A 1 114 ? 30.25 -12.117 -14.008 1 92 114 ASP A O 1
ATOM 931 N N . GLU A 1 115 ? 29.328 -11 -12.289 1 90.69 115 GLU A N 1
ATOM 932 C CA . GLU A 1 115 ? 30.562 -10.461 -11.75 1 90.69 115 GLU A CA 1
ATOM 933 C C . GLU A 1 115 ? 30.531 -10.391 -10.227 1 90.69 115 GLU A C 1
ATOM 935 O O . GLU A 1 115 ? 29.719 -9.656 -9.656 1 90.69 115 GLU A O 1
ATOM 940 N N . GLU A 1 116 ? 31.5 -11.117 -9.648 1 88.94 116 GLU A N 1
ATOM 941 C CA . GLU A 1 116 ? 31.531 -11.203 -8.195 1 88.94 116 GLU A CA 1
ATOM 942 C C . GLU A 1 116 ? 31.594 -9.812 -7.566 1 88.94 116 GLU A C 1
ATOM 944 O O . GLU A 1 116 ? 32.375 -8.969 -7.996 1 88.94 116 GLU A O 1
ATOM 949 N N . TRP A 1 117 ? 30.672 -9.562 -6.574 1 88.75 117 TRP A N 1
ATOM 950 C CA . TRP A 1 117 ? 30.594 -8.352 -5.766 1 88.75 117 TRP A CA 1
ATOM 951 C C . TRP A 1 117 ? 29.891 -7.227 -6.523 1 88.75 117 TRP A C 1
ATOM 953 O O . TRP A 1 117 ? 29.688 -6.137 -5.988 1 88.75 117 TRP A O 1
ATOM 963 N N . LYS A 1 118 ? 29.562 -7.508 -7.684 1 92.81 118 LYS A N 1
ATOM 964 C CA . LYS A 1 118 ? 28.719 -6.578 -8.43 1 92.81 118 LYS A CA 1
ATOM 965 C C . LYS A 1 118 ? 27.281 -7.059 -8.477 1 92.81 118 LYS A C 1
ATOM 967 O O . LYS A 1 118 ? 26.859 -7.707 -9.438 1 92.81 118 LYS A O 1
ATOM 972 N N . TRP A 1 119 ? 26.594 -6.629 -7.477 1 95.25 119 TRP A N 1
ATOM 973 C CA . TRP A 1 119 ? 25.203 -7.07 -7.32 1 95.25 119 TRP A CA 1
ATOM 974 C C . TRP A 1 119 ? 24.297 -6.379 -8.336 1 95.25 119 TRP A C 1
ATOM 976 O O . TRP A 1 119 ? 24.375 -5.164 -8.516 1 95.25 119 TRP A O 1
ATOM 986 N N . LYS A 1 120 ? 23.516 -7.246 -9 1 97.12 120 LYS A N 1
ATOM 987 C CA . LYS A 1 120 ? 22.547 -6.734 -9.969 1 97.12 120 LYS A CA 1
ATOM 988 C C . LYS A 1 120 ? 21.172 -7.352 -9.75 1 97.12 120 LYS A C 1
ATOM 990 O O . LYS A 1 120 ? 21.047 -8.539 -9.453 1 97.12 120 LYS A O 1
ATOM 995 N N . TRP A 1 121 ? 20.25 -6.473 -9.984 1 98.12 121 TRP A N 1
ATOM 996 C CA . TRP A 1 121 ? 18.875 -6.977 -10.016 1 98.12 121 TRP A CA 1
ATOM 997 C C . TRP A 1 121 ? 18.578 -7.676 -11.336 1 98.12 121 TRP A C 1
ATOM 999 O O . TRP A 1 121 ? 19.344 -7.539 -12.297 1 98.12 121 TRP A O 1
ATOM 1009 N N . VAL A 1 122 ? 17.469 -8.367 -11.344 1 97.94 122 VAL A N 1
ATOM 1010 C CA . VAL A 1 122 ? 17.109 -9.164 -12.516 1 97.94 122 VAL A CA 1
ATOM 1011 C C . VAL A 1 122 ? 16.828 -8.234 -13.703 1 97.94 122 VAL A C 1
ATOM 1013 O O . VAL A 1 122 ? 16.844 -8.672 -14.852 1 97.94 122 VAL A O 1
ATOM 1016 N N . ASP A 1 123 ? 16.609 -6.949 -13.438 1 96.69 123 ASP A N 1
ATOM 1017 C CA . ASP A 1 123 ? 16.422 -6.004 -14.531 1 96.69 123 ASP A CA 1
ATOM 1018 C C . ASP A 1 123 ? 17.75 -5.367 -14.93 1 96.69 123 ASP A C 1
ATOM 1020 O O . ASP A 1 123 ? 17.781 -4.395 -15.688 1 96.69 123 ASP A O 1
ATOM 1024 N N . ASN A 1 124 ? 18.797 -5.773 -14.383 1 97 124 ASN A N 1
ATOM 1025 C CA . ASN A 1 124 ? 20.172 -5.379 -14.68 1 97 124 ASN A CA 1
ATOM 1026 C C . ASN A 1 124 ? 20.531 -4.066 -14 1 97 124 ASN A C 1
ATOM 1028 O O . ASN A 1 124 ? 21.641 -3.559 -14.172 1 97 124 ASN A O 1
ATOM 1032 N N . SER A 1 125 ? 19.641 -3.531 -13.203 1 97.06 125 SER A N 1
ATOM 1033 C CA . SER A 1 125 ? 20.016 -2.357 -12.422 1 97.06 125 SER A CA 1
ATOM 1034 C C . SER A 1 125 ? 20.891 -2.742 -11.234 1 97.06 125 SER A C 1
ATOM 1036 O O . SER A 1 125 ? 20.859 -3.887 -10.773 1 97.06 125 SER A O 1
ATOM 1038 N N . THR A 1 126 ? 21.594 -1.774 -10.719 1 96.12 126 THR A N 1
ATOM 1039 C CA . THR A 1 126 ? 22.562 -2.045 -9.656 1 96.12 126 THR A CA 1
ATOM 1040 C C . THR A 1 126 ? 21.922 -1.883 -8.281 1 96.12 126 THR A C 1
ATOM 1042 O O . THR A 1 126 ? 20.891 -1.22 -8.148 1 96.12 126 THR A O 1
ATOM 1045 N N . LEU A 1 127 ? 22.531 -2.506 -7.324 1 94.69 127 LEU A N 1
ATOM 1046 C CA . LEU A 1 127 ? 22.094 -2.387 -5.938 1 94.69 127 LEU A CA 1
ATOM 1047 C C . LEU A 1 127 ? 22.594 -1.078 -5.324 1 94.69 127 LEU A C 1
ATOM 1049 O O . LEU A 1 127 ? 23.781 -0.762 -5.398 1 94.69 127 LEU A O 1
ATOM 1053 N N . ASN A 1 128 ? 21.703 -0.327 -4.828 1 90.56 128 ASN A N 1
ATOM 1054 C CA . ASN A 1 128 ? 22.078 0.897 -4.129 1 90.56 128 ASN A CA 1
ATOM 1055 C C . ASN A 1 128 ? 22.156 0.683 -2.619 1 90.56 128 ASN A C 1
ATOM 1057 O O . ASN A 1 128 ? 23.125 1.071 -1.979 1 90.56 128 ASN A O 1
ATOM 1061 N N . GLN A 1 129 ? 21.078 0.112 -2.109 1 88.31 129 GLN A N 1
ATOM 1062 C CA . GLN A 1 129 ? 20.984 -0.185 -0.684 1 88.31 129 GLN A CA 1
ATOM 1063 C C . GLN A 1 129 ? 20.453 -1.595 -0.448 1 88.31 129 GLN A C 1
ATOM 1065 O O . GLN A 1 129 ? 19.469 -1.999 -1.065 1 88.31 129 GLN A O 1
ATOM 1070 N N . GLY A 1 130 ? 21.25 -2.27 0.436 1 91.06 130 GLY A N 1
ATOM 1071 C CA . GLY A 1 130 ? 20.797 -3.621 0.739 1 91.06 130 GLY A CA 1
ATOM 1072 C C . GLY A 1 130 ? 20.266 -3.771 2.152 1 91.06 130 GLY A C 1
ATOM 1073 O O . GLY A 1 130 ? 20.609 -2.979 3.035 1 91.06 130 GLY A O 1
ATOM 1074 N N . PHE A 1 131 ? 19.406 -4.746 2.363 1 92.69 131 PHE A N 1
ATOM 1075 C CA . PHE A 1 131 ? 18.859 -5.078 3.674 1 92.69 131 PHE A CA 1
ATOM 1076 C C . PHE A 1 131 ? 19.484 -6.371 4.203 1 92.69 131 PHE A C 1
ATOM 1078 O O . PHE A 1 131 ? 18.75 -7.316 4.531 1 92.69 131 PHE A O 1
ATOM 1085 N N . TRP A 1 132 ? 20.781 -6.254 4.43 1 91.25 132 TRP A N 1
ATOM 1086 C CA . TRP A 1 132 ? 21.594 -7.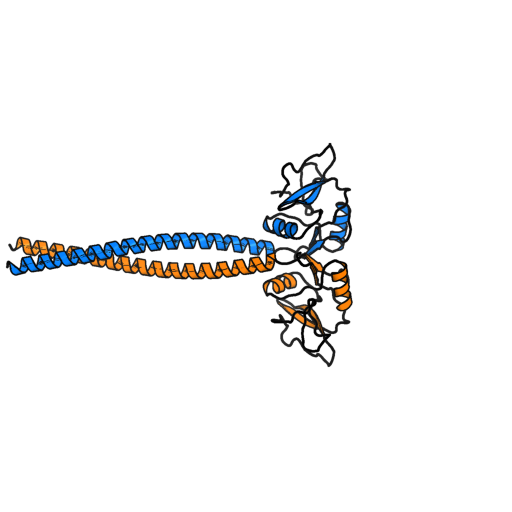438 4.699 1 91.25 132 TRP A CA 1
ATOM 1087 C C . TRP A 1 132 ? 21.562 -7.793 6.184 1 91.25 132 TRP A C 1
ATOM 1089 O O . TRP A 1 132 ? 21.5 -6.906 7.039 1 91.25 132 TRP A O 1
ATOM 1099 N N . ILE A 1 133 ? 21.672 -9.047 6.379 1 85.69 133 ILE A N 1
ATOM 1100 C CA . ILE A 1 133 ? 22 -9.492 7.727 1 85.69 133 ILE A CA 1
ATOM 1101 C C . ILE A 1 133 ? 23.406 -9.031 8.102 1 85.69 133 ILE A C 1
ATOM 1103 O O . ILE A 1 133 ? 24.281 -8.922 7.234 1 85.69 133 ILE A O 1
ATOM 1107 N N . LYS A 1 134 ? 23.5 -8.781 9.383 1 83 134 LYS A N 1
ATOM 1108 C CA . LYS A 1 134 ? 24.844 -8.391 9.828 1 83 134 LYS A CA 1
ATOM 1109 C C . LYS A 1 134 ? 25.891 -9.422 9.398 1 83 134 LYS A C 1
ATOM 1111 O O . LYS A 1 134 ? 25.703 -10.625 9.594 1 83 134 LYS A O 1
ATOM 1116 N N . GLY A 1 135 ? 26.891 -8.969 8.758 1 82.31 135 GLY A N 1
ATOM 1117 C CA . GLY A 1 135 ? 27.969 -9.844 8.328 1 82.31 135 GLY A CA 1
ATOM 1118 C C . GLY A 1 135 ? 27.797 -10.336 6.902 1 82.31 135 GLY A C 1
ATOM 1119 O O . GLY A 1 135 ? 28.672 -11.023 6.367 1 82.31 135 GLY A O 1
ATOM 1120 N N . GLU A 1 136 ? 26.672 -10.031 6.383 1 84.19 136 GLU A N 1
ATOM 1121 C CA . GLU A 1 136 ? 26.406 -10.406 4.996 1 84.19 136 GLU A CA 1
ATOM 1122 C C . GLU A 1 136 ? 26.469 -9.195 4.074 1 84.19 136 GLU A C 1
ATOM 1124 O O . GLU A 1 136 ? 26.266 -8.062 4.512 1 84.19 136 GLU A O 1
ATOM 1129 N N . PRO A 1 137 ? 26.719 -9.414 2.734 1 77.31 137 PRO A N 1
ATOM 1130 C CA . PRO A 1 137 ? 27.047 -10.656 2.023 1 77.31 137 PRO A CA 1
ATOM 1131 C C . PRO A 1 137 ? 28.453 -11.156 2.336 1 77.31 137 PRO A C 1
ATOM 1133 O O . PRO A 1 137 ? 29.328 -10.367 2.727 1 77.31 137 PRO A O 1
ATOM 1136 N N . ASN A 1 138 ? 28.609 -12.375 2.406 1 75.31 138 ASN A N 1
ATOM 1137 C CA . ASN A 1 138 ? 29.938 -12.922 2.678 1 75.31 138 ASN A CA 1
ATOM 1138 C C . ASN A 1 138 ? 30.281 -14.07 1.732 1 75.31 138 ASN A C 1
ATOM 1140 O O . ASN A 1 138 ? 29.453 -14.453 0.894 1 75.31 138 ASN A O 1
ATOM 1144 N N . THR A 1 139 ? 31.594 -14.297 1.458 1 64.38 139 THR A N 1
ATOM 1145 C CA . THR A 1 139 ? 32.062 -15.477 0.745 1 64.38 139 THR A CA 1
ATOM 1146 C C . THR A 1 139 ? 32.281 -16.641 1.708 1 64.38 139 THR A C 1
ATOM 1148 O O . THR A 1 139 ? 33.375 -16.797 2.26 1 64.38 139 THR A O 1
ATOM 1151 N N . TYR A 1 140 ? 31.156 -17.078 2.205 1 58.34 140 TYR A N 1
ATOM 1152 C CA . TYR A 1 140 ? 31.344 -18.125 3.201 1 58.34 140 TYR A CA 1
ATOM 1153 C C . TYR A 1 140 ? 32.031 -19.328 2.59 1 58.34 140 TYR A C 1
ATOM 1155 O O . TYR A 1 140 ? 31.562 -19.891 1.594 1 58.34 140 TYR A O 1
ATOM 1163 N N . LEU A 1 141 ? 33.156 -19.75 3.299 1 54.91 141 LEU A N 1
ATOM 1164 C CA . LEU A 1 141 ? 34 -20.922 3.07 1 54.91 141 LEU A CA 1
ATOM 1165 C C . LEU A 1 141 ? 34.438 -21.016 1.61 1 54.91 141 LEU A C 1
ATOM 1167 O O . LEU A 1 141 ? 34.531 -22.109 1.056 1 54.91 141 LEU A O 1
ATOM 1171 N N . GLY A 1 142 ? 34.531 -19.938 0.941 1 58.81 142 GLY A N 1
ATOM 1172 C CA . GLY A 1 142 ? 35.062 -20.016 -0.412 1 58.81 142 GLY A CA 1
ATOM 1173 C C . GLY A 1 142 ? 34 -20.359 -1.444 1 58.81 142 GLY A C 1
ATOM 1174 O O . GLY A 1 142 ? 34.344 -20.594 -2.613 1 58.81 142 GLY A O 1
ATOM 1175 N N . ARG A 1 143 ? 32.75 -20.484 -0.889 1 64.25 143 ARG A N 1
ATOM 1176 C CA . ARG A 1 143 ? 31.688 -20.891 -1.818 1 64.25 143 ARG A CA 1
ATOM 1177 C C . ARG A 1 143 ? 31.141 -19.688 -2.578 1 64.25 143 ARG A C 1
ATOM 1179 O O . ARG A 1 143 ? 31.125 -18.562 -2.059 1 64.25 143 ARG A O 1
ATOM 1186 N N . ASN A 1 144 ? 30.922 -19.875 -3.867 1 80.5 144 ASN A N 1
ATOM 1187 C CA . ASN A 1 144 ? 30.391 -18.859 -4.766 1 80.5 144 ASN A CA 1
ATOM 1188 C C . ASN A 1 144 ? 28.922 -18.562 -4.473 1 80.5 144 ASN A C 1
ATOM 1190 O O . ASN A 1 144 ? 28.031 -19.094 -5.148 1 80.5 144 ASN A O 1
ATOM 1194 N N . GLU A 1 145 ? 28.641 -17.828 -3.275 1 88.31 145 GLU A N 1
ATOM 1195 C CA . GLU A 1 145 ? 27.297 -17.406 -2.912 1 88.31 145 GLU A CA 1
ATOM 1196 C C . GLU A 1 145 ? 26.875 -16.172 -3.703 1 88.31 145 GLU A C 1
ATOM 1198 O O . GLU A 1 145 ? 27.188 -15.047 -3.322 1 88.31 145 GLU A O 1
ATOM 1203 N N . ASP A 1 146 ? 26.188 -16.469 -4.789 1 94.31 146 ASP A N 1
ATOM 1204 C CA . ASP A 1 146 ? 25.938 -15.398 -5.746 1 94.31 146 ASP A CA 1
ATOM 1205 C C . ASP A 1 146 ? 24.469 -15.031 -5.785 1 94.31 146 ASP A C 1
ATOM 1207 O O . ASP A 1 146 ? 24.062 -14.094 -6.484 1 94.31 146 ASP A O 1
ATOM 1211 N N . CYS A 1 147 ? 23.688 -15.789 -5.066 1 96.81 147 CYS A N 1
ATOM 1212 C CA . CYS A 1 147 ? 22.234 -15.578 -5.125 1 96.81 147 CYS A CA 1
ATOM 1213 C C . CYS A 1 147 ? 21.688 -15.18 -3.762 1 96.81 147 CYS A C 1
ATOM 1215 O O . CYS A 1 147 ? 22.188 -15.641 -2.73 1 96.81 147 CYS A O 1
ATOM 1217 N N . VAL A 1 148 ? 20.719 -14.312 -3.748 1 96.44 148 VAL A N 1
ATOM 1218 C CA . VAL A 1 148 ? 20.281 -13.703 -2.494 1 96.44 148 VAL A CA 1
ATOM 1219 C C . VAL A 1 148 ? 18.938 -14.266 -2.08 1 96.44 148 VAL A C 1
ATOM 1221 O O . VAL A 1 148 ? 18.031 -14.43 -2.916 1 96.44 148 VAL A O 1
ATOM 1224 N N . GLU A 1 149 ? 18.875 -14.562 -0.829 1 95.94 149 GLU A N 1
ATOM 1225 C CA . GLU A 1 149 ? 17.625 -14.984 -0.199 1 95.94 149 GLU A CA 1
ATOM 1226 C C . GLU A 1 149 ? 17.219 -14.016 0.912 1 95.94 149 GLU A C 1
ATOM 1228 O O . GLU A 1 149 ? 18.047 -13.25 1.41 1 95.94 149 GLU A O 1
ATOM 1233 N N . ILE A 1 150 ? 15.93 -14 1.168 1 94.94 150 ILE A N 1
ATOM 1234 C CA . ILE A 1 150 ? 15.453 -13.5 2.449 1 94.94 150 ILE A CA 1
ATOM 1235 C C . ILE A 1 150 ? 15.352 -14.648 3.453 1 94.94 150 ILE A C 1
ATOM 1237 O O . ILE A 1 150 ? 14.742 -15.68 3.164 1 94.94 150 ILE A O 1
ATOM 1241 N N . ARG A 1 151 ? 15.953 -14.492 4.539 1 89.44 151 ARG A N 1
ATOM 1242 C CA . ARG A 1 151 ? 15.906 -15.469 5.621 1 89.44 151 ARG A CA 1
ATOM 1243 C C . ARG A 1 151 ? 15.094 -14.953 6.801 1 89.44 151 ARG A C 1
ATOM 1245 O O . ARG A 1 151 ? 15.5 -14 7.473 1 89.44 151 ARG A O 1
ATOM 1252 N N . PRO A 1 152 ? 13.867 -15.57 6.965 1 78.62 152 PRO A N 1
ATOM 1253 C CA . PRO A 1 152 ? 13.094 -15.141 8.141 1 78.62 152 PRO A CA 1
ATOM 1254 C C . PRO A 1 152 ? 13.766 -15.523 9.453 1 78.62 152 PRO A C 1
ATOM 1256 O O . PRO A 1 152 ? 14.102 -16.688 9.664 1 78.62 152 PRO A O 1
ATOM 1259 N N . MET A 1 153 ? 14.43 -14.609 10.102 1 66.81 153 MET A N 1
ATOM 1260 C CA . MET A 1 153 ? 15 -14.82 11.43 1 66.81 153 MET A CA 1
ATOM 1261 C C . MET A 1 153 ? 14.266 -13.992 12.477 1 66.81 153 MET A C 1
ATOM 1263 O O . MET A 1 153 ? 14.391 -12.766 12.5 1 66.81 153 MET A O 1
ATOM 1267 N N . ASN A 1 154 ? 13.656 -14.641 13.391 1 59.97 154 ASN A N 1
ATOM 1268 C CA . ASN A 1 154 ? 12.875 -14 14.445 1 59.97 154 ASN A CA 1
ATOM 1269 C C . ASN A 1 154 ? 12.117 -12.789 13.922 1 59.97 154 ASN A C 1
ATOM 1271 O O . ASN A 1 154 ? 11.352 -12.891 12.969 1 59.97 154 ASN A O 1
ATOM 1275 N N . ASN A 1 155 ? 12.633 -11.391 14.477 1 55.97 155 ASN A N 1
ATOM 1276 C CA . ASN A 1 155 ? 11.875 -10.156 14.32 1 55.97 155 ASN A CA 1
ATOM 1277 C C . ASN A 1 155 ? 12.32 -9.375 13.086 1 55.97 155 ASN A C 1
ATOM 1279 O O . ASN A 1 155 ? 11.727 -8.352 12.75 1 55.97 155 ASN A O 1
ATOM 1283 N N . ASN A 1 156 ? 13.461 -9.797 12.438 1 59.66 156 ASN A N 1
ATOM 1284 C CA . ASN A 1 156 ? 13.883 -8.992 11.289 1 59.66 156 ASN A CA 1
ATOM 1285 C C . ASN A 1 156 ? 14.266 -9.875 10.102 1 59.66 156 ASN A C 1
ATOM 1287 O O . ASN A 1 156 ? 14.836 -10.953 10.281 1 59.66 156 ASN A O 1
ATOM 1291 N N . LYS A 1 157 ? 13.562 -9.781 8.859 1 66.81 157 LYS A N 1
ATOM 1292 C CA . LYS A 1 157 ? 13.891 -10.57 7.676 1 66.81 157 LYS A CA 1
ATOM 1293 C C . LYS A 1 157 ? 14.914 -9.852 6.805 1 66.81 157 LYS A C 1
ATOM 1295 O O . LYS A 1 157 ? 14.656 -8.75 6.312 1 66.81 157 LYS A O 1
ATOM 1300 N N . PHE A 1 158 ? 16.172 -10.438 6.883 1 82.94 158 PHE A N 1
ATOM 1301 C CA . PHE A 1 158 ? 17.25 -9.773 6.16 1 82.94 158 PHE A CA 1
ATOM 1302 C C . PHE A 1 158 ? 17.781 -10.664 5.047 1 82.94 158 PHE A C 1
ATOM 1304 O O . PHE A 1 158 ? 17.359 -11.805 4.898 1 82.94 158 PHE A O 1
ATOM 1311 N N . TRP A 1 159 ? 18.609 -10.07 4.281 1 93.25 159 TRP A N 1
ATOM 1312 C CA . TRP A 1 159 ? 19.141 -10.695 3.082 1 93.25 159 TRP A CA 1
ATOM 1313 C C . TRP A 1 159 ? 20.359 -11.547 3.418 1 93.25 159 TRP A C 1
ATOM 1315 O O . TRP A 1 159 ? 21.141 -11.211 4.32 1 93.25 159 TRP A O 1
ATOM 1325 N N . ASN A 1 160 ? 20.453 -12.656 2.83 1 92.12 160 ASN A N 1
ATOM 1326 C CA . ASN A 1 160 ? 21.609 -13.539 2.879 1 92.12 160 ASN A CA 1
ATOM 1327 C C . ASN A 1 160 ? 22 -14.039 1.488 1 92.12 160 ASN A C 1
ATOM 1329 O O . ASN A 1 160 ? 21.125 -14.367 0.682 1 92.12 160 ASN A O 1
ATOM 1333 N N . ASP A 1 161 ? 23.234 -14.031 1.201 1 92.62 161 ASP A N 1
ATOM 1334 C CA . ASP A 1 161 ? 23.672 -14.633 -0.055 1 92.62 161 ASP A CA 1
ATOM 1335 C C . ASP A 1 161 ? 23.922 -16.125 0.118 1 92.62 161 ASP A C 1
ATOM 1337 O O . ASP A 1 161 ? 24.422 -16.562 1.159 1 92.62 161 ASP A O 1
ATOM 1341 N N . LEU A 1 162 ? 23.516 -16.859 -0.846 1 92.69 162 LEU A N 1
ATOM 1342 C CA . LEU A 1 162 ? 23.609 -18.328 -0.848 1 92.69 162 LEU A CA 1
ATOM 1343 C C . LEU A 1 162 ? 24.062 -18.828 -2.211 1 92.69 162 LEU A C 1
ATOM 1345 O O . LEU A 1 162 ? 24.047 -18.094 -3.195 1 92.69 162 LEU A O 1
ATOM 1349 N N . VAL A 1 163 ? 24.562 -20.109 -2.133 1 94.31 163 VAL A N 1
ATOM 1350 C CA . VAL A 1 163 ? 24.875 -20.766 -3.402 1 94.31 163 VAL A CA 1
ATOM 1351 C C . VAL A 1 163 ? 23.594 -20.875 -4.238 1 94.31 163 VAL A C 1
ATOM 1353 O O . VAL A 1 163 ? 22.547 -21.25 -3.73 1 94.31 163 VAL A O 1
ATOM 1356 N N . CYS A 1 164 ? 23.703 -20.625 -5.547 1 96.19 164 CYS A N 1
ATOM 1357 C CA . CYS A 1 164 ? 22.547 -20.5 -6.426 1 96.19 164 CYS A CA 1
ATOM 1358 C C . CYS A 1 164 ? 21.844 -21.844 -6.605 1 96.19 164 CYS A C 1
ATOM 1360 O O . CYS A 1 164 ? 20.672 -21.906 -6.965 1 96.19 164 CYS A O 1
ATOM 1362 N N . SER A 1 165 ? 22.531 -22.875 -6.355 1 96.25 165 SER A N 1
ATOM 1363 C CA . SER A 1 165 ? 22.016 -24.203 -6.617 1 96.25 165 SER A CA 1
ATOM 1364 C C . SER A 1 165 ? 21.141 -24.703 -5.469 1 96.25 165 SER A C 1
ATOM 1366 O O . SER A 1 165 ? 20.438 -25.703 -5.602 1 96.25 165 SER A O 1
ATOM 1368 N N . ASP A 1 166 ? 21.203 -23.969 -4.301 1 96.31 166 ASP A N 1
ATOM 1369 C CA . ASP A 1 166 ? 20.328 -24.344 -3.191 1 96.31 166 ASP A CA 1
ATOM 1370 C C . ASP A 1 166 ? 18.859 -24.219 -3.592 1 96.31 166 ASP A C 1
ATOM 1372 O O . ASP A 1 166 ? 18.531 -23.594 -4.598 1 96.31 166 ASP A O 1
ATOM 1376 N N . LYS A 1 167 ? 18.047 -24.906 -2.771 1 97.94 167 LYS A N 1
ATOM 1377 C CA . LYS A 1 167 ? 16.625 -24.938 -3.139 1 97.94 167 LYS A CA 1
ATOM 1378 C C . LYS A 1 167 ? 15.797 -24.109 -2.168 1 97.94 167 LYS A C 1
ATOM 1380 O O . LYS A 1 167 ? 15.836 -24.328 -0.957 1 97.94 167 LYS A O 1
ATOM 1385 N N . ASN A 1 168 ? 15.141 -23.125 -2.646 1 97.56 168 ASN A N 1
ATOM 1386 C CA . ASN A 1 168 ? 14.188 -22.266 -1.961 1 97.56 168 ASN A CA 1
ATOM 1387 C C . ASN A 1 168 ? 13 -21.906 -2.855 1 97.56 168 ASN A C 1
ATOM 1389 O O . ASN A 1 168 ? 13.055 -22.125 -4.07 1 97.56 168 ASN A O 1
ATOM 1393 N N . ARG A 1 169 ? 11.945 -21.422 -2.221 1 97.25 169 ARG A N 1
ATOM 1394 C CA . ARG A 1 169 ? 10.922 -20.797 -3.053 1 97.25 169 ARG A CA 1
ATOM 1395 C C . ARG A 1 169 ? 11.367 -19.406 -3.514 1 97.25 169 ARG A C 1
ATOM 1397 O O . ARG A 1 169 ? 12.242 -18.797 -2.902 1 97.25 169 ARG A O 1
ATOM 1404 N N . GLY A 1 170 ? 10.828 -19.031 -4.609 1 98.06 170 GLY A N 1
ATOM 1405 C CA . GLY A 1 170 ? 11.07 -17.688 -5.109 1 98.06 170 GLY A CA 1
ATOM 1406 C C . GLY A 1 170 ? 9.891 -16.766 -4.934 1 98.06 170 GLY A C 1
ATOM 1407 O O . GLY A 1 170 ? 8.734 -17.188 -5.016 1 98.06 170 GLY A O 1
ATOM 1408 N N . VAL A 1 171 ? 10.164 -15.539 -4.668 1 97.88 171 VAL A N 1
ATOM 1409 C CA . VAL A 1 171 ? 9.117 -14.523 -4.688 1 97.88 171 VAL A CA 1
ATOM 1410 C C . VAL A 1 171 ? 9.125 -13.797 -6.031 1 97.88 171 VAL A C 1
ATOM 1412 O O . VAL A 1 171 ? 10.148 -13.234 -6.434 1 97.88 171 VAL A O 1
ATOM 1415 N N . CYS A 1 172 ? 7.969 -13.828 -6.715 1 98.25 172 CYS A N 1
ATOM 1416 C CA . CYS A 1 172 ? 7.805 -13.234 -8.039 1 98.25 172 CYS A CA 1
ATOM 1417 C C . CYS A 1 172 ? 6.988 -11.953 -7.965 1 98.25 172 CYS A C 1
ATOM 1419 O O . CYS A 1 172 ? 6.09 -11.828 -7.129 1 98.25 172 CYS A O 1
ATOM 1421 N N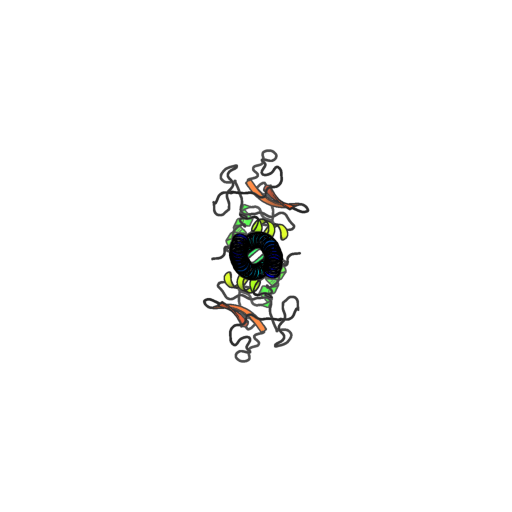 . GLU A 1 173 ? 7.34 -11.07 -8.82 1 98.06 173 GLU A N 1
ATOM 1422 C CA . GLU A 1 173 ? 6.52 -9.875 -8.969 1 98.06 173 GLU A CA 1
ATOM 1423 C C . GLU A 1 173 ? 6.246 -9.57 -10.438 1 98.06 173 GLU A C 1
ATOM 1425 O O . GLU A 1 173 ? 7.164 -9.578 -11.266 1 98.06 173 GLU A O 1
ATOM 1430 N N . LYS A 1 174 ? 4.938 -9.422 -10.672 1 96.06 174 LYS A N 1
ATOM 1431 C CA . LYS A 1 174 ? 4.535 -8.961 -12 1 96.06 174 LYS A CA 1
ATOM 1432 C C . LYS A 1 174 ? 4.473 -7.438 -12.055 1 96.06 174 LYS A C 1
ATOM 1434 O O . LYS A 1 174 ? 3.729 -6.812 -11.297 1 96.06 174 LYS A O 1
ATOM 1439 N N . ALA A 1 175 ? 5.258 -6.883 -12.961 1 85 175 ALA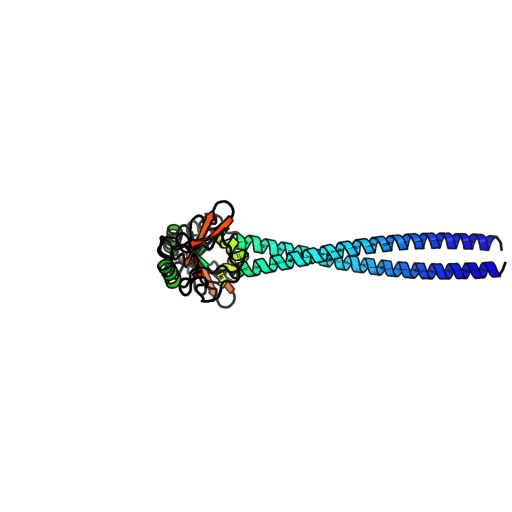 A N 1
ATOM 1440 C CA . ALA A 1 175 ? 5.324 -5.43 -13.055 1 85 175 ALA A CA 1
ATOM 1441 C C . ALA A 1 175 ? 4.008 -4.852 -13.57 1 85 175 ALA A C 1
ATOM 1443 O O . ALA A 1 175 ? 3.293 -5.504 -14.336 1 85 175 ALA A O 1
ATOM 1444 N N . VAL A 1 176 ? 3.631 -3.68 -12.961 1 79.5 176 VAL A N 1
ATOM 1445 C CA . VAL A 1 176 ? 2.436 -2.979 -13.422 1 79.5 176 VAL A CA 1
ATOM 1446 C C . VAL A 1 176 ? 2.691 -2.369 -14.797 1 79.5 176 VAL A C 1
ATOM 1448 O O . VAL A 1 176 ? 3.738 -1.761 -15.031 1 79.5 176 VAL A O 1
ATOM 1451 N N . GLU A 1 177 ? 1.982 -2.889 -15.852 1 65.75 177 GLU A N 1
ATOM 1452 C CA . GLU A 1 177 ? 2.143 -2.35 -17.203 1 65.75 177 GLU A CA 1
ATOM 1453 C C . GLU A 1 177 ? 1.606 -0.925 -17.281 1 65.75 177 GLU A C 1
ATOM 1455 O O . GLU A 1 177 ? 0.689 -0.552 -16.547 1 65.75 177 GLU A O 1
ATOM 1460 N N . MET B 1 1 ? 1.892 76 35.375 1 59.97 1 MET B N 1
ATOM 1461 C CA . MET B 1 1 ? 0.637 75.25 35.469 1 59.97 1 MET B CA 1
ATOM 1462 C C . MET B 1 1 ? 0.135 74.875 34.062 1 59.97 1 MET B C 1
ATOM 1464 O O . MET B 1 1 ? -0.227 73.688 33.844 1 59.97 1 MET B O 1
ATOM 1468 N N . LYS B 1 2 ? 0.211 75.875 33.219 1 70.75 2 LYS B N 1
ATOM 1469 C CA . LYS B 1 2 ? -0.231 75.688 31.844 1 70.75 2 LYS B CA 1
ATOM 1470 C C . LYS B 1 2 ? 0.658 74.75 31.078 1 70.75 2 LYS B C 1
ATOM 1472 O O . LYS B 1 2 ? 0.163 73.875 30.328 1 70.75 2 LYS B O 1
ATOM 1477 N N . ASN B 1 3 ? 1.895 74.625 31.5 1 79.56 3 ASN B N 1
ATOM 1478 C CA . ASN B 1 3 ? 2.887 73.812 30.828 1 79.56 3 ASN B CA 1
ATOM 1479 C C . ASN B 1 3 ? 2.721 72.375 31.188 1 79.56 3 ASN B C 1
ATOM 1481 O O . ASN B 1 3 ? 2.869 71.5 30.344 1 79.56 3 ASN B O 1
ATOM 1485 N N . THR B 1 4 ? 2.154 72.25 32.312 1 87.19 4 THR B N 1
ATOM 1486 C CA . THR B 1 4 ? 1.979 70.938 32.812 1 87.19 4 THR B CA 1
ATOM 1487 C C . THR B 1 4 ? 0.803 70.25 32.125 1 87.19 4 THR B C 1
ATOM 1489 O O . THR B 1 4 ? 0.896 69.062 31.734 1 87.19 4 THR B O 1
ATOM 1492 N N . VAL B 1 5 ? -0.261 70.938 31.859 1 88.69 5 VAL B N 1
ATOM 1493 C CA . VAL B 1 5 ? -1.461 70.438 31.219 1 88.69 5 VAL B CA 1
ATOM 1494 C C . VAL B 1 5 ? -1.16 70.062 29.766 1 88.69 5 VAL B C 1
ATOM 1496 O O . VAL B 1 5 ? -1.598 69 29.266 1 88.69 5 VAL B O 1
ATOM 1499 N N . LYS B 1 6 ? -0.39 70.938 29.156 1 89.69 6 LYS B N 1
ATOM 1500 C CA . LYS B 1 6 ? -0.001 70.688 27.766 1 89.69 6 LYS B CA 1
ATOM 1501 C C . LYS B 1 6 ? 0.836 69.375 27.656 1 89.69 6 LYS B C 1
ATOM 1503 O O . LYS B 1 6 ? 0.623 68.562 26.75 1 89.69 6 LYS B O 1
ATOM 1508 N N . GLU B 1 7 ? 1.71 69.25 28.578 1 92.06 7 GLU B N 1
ATOM 1509 C CA . GLU B 1 7 ? 2.578 68.062 28.609 1 92.06 7 GLU B CA 1
ATOM 1510 C C . GLU B 1 7 ? 1.78 66.812 28.875 1 92.06 7 GLU B C 1
ATOM 1512 O O . GLU B 1 7 ? 2.035 65.75 28.25 1 92.06 7 GLU B O 1
ATOM 1517 N N . LEU B 1 8 ? 0.771 66.875 29.719 1 92.06 8 LEU B N 1
ATOM 1518 C CA . LEU B 1 8 ? -0.068 65.75 30.047 1 92.06 8 LEU B CA 1
ATOM 1519 C C . LEU B 1 8 ? -0.943 65.312 28.875 1 92.06 8 LEU B C 1
ATOM 1521 O O . LEU B 1 8 ? -1.136 64.125 28.609 1 92.06 8 LEU B O 1
ATOM 1525 N N . ASN B 1 9 ? -1.321 66.312 28.172 1 92.38 9 ASN B N 1
ATOM 1526 C CA . ASN B 1 9 ? -2.143 66 26.984 1 92.38 9 ASN B CA 1
ATOM 1527 C C . ASN B 1 9 ? -1.334 65.375 25.875 1 92.38 9 ASN B C 1
ATOM 1529 O O . ASN B 1 9 ? -1.843 64.5 25.172 1 92.38 9 ASN B O 1
ATOM 1533 N N . LEU B 1 10 ? -0.127 65.812 25.812 1 94 10 LEU B N 1
ATOM 1534 C CA . LEU B 1 10 ? 0.764 65.188 24.844 1 94 10 LEU B CA 1
ATOM 1535 C C . LEU B 1 10 ? 1.026 63.719 25.203 1 94 10 LEU B C 1
ATOM 1537 O O . LEU B 1 10 ? 1.063 62.844 24.312 1 94 10 LEU B O 1
ATOM 1541 N N . THR B 1 11 ? 1.203 63.531 26.438 1 94.44 11 THR B N 1
ATOM 1542 C CA . THR B 1 11 ? 1.428 62.188 26.922 1 94.44 11 THR B CA 1
ATOM 1543 C C . THR B 1 11 ? 0.215 61.312 26.656 1 94.44 11 THR B C 1
ATOM 1545 O O . THR B 1 11 ? 0.361 60.156 26.219 1 94.44 11 THR B O 1
ATOM 1548 N N . ILE B 1 12 ? -0.92 61.781 26.859 1 93.94 12 ILE B N 1
ATOM 1549 C CA . ILE B 1 12 ? -2.164 61.031 26.641 1 93.94 12 ILE B CA 1
ATOM 1550 C C . ILE B 1 12 ? -2.297 60.688 25.156 1 93.94 12 ILE B C 1
ATOM 1552 O O . ILE B 1 12 ? -2.629 59.562 24.812 1 93.94 12 ILE B O 1
ATOM 1556 N N . SER B 1 13 ? -1.955 61.656 24.375 1 95.12 13 SER B N 1
ATOM 1557 C CA . SER B 1 13 ? -2.033 61.406 22.922 1 95.12 13 SER B CA 1
ATOM 1558 C C . SER B 1 13 ? -1.073 60.312 22.484 1 95.12 13 SER B C 1
ATOM 1560 O O . SER B 1 13 ? -1.443 59.438 21.703 1 95.12 13 SER B O 1
ATOM 1562 N N . SER B 1 14 ? 0.075 60.406 23.016 1 95.5 14 SER B N 1
ATOM 1563 C CA . SER B 1 14 ? 1.082 59.406 22.688 1 95.5 14 SER B CA 1
ATOM 1564 C C . SER B 1 14 ? 0.648 58 23.156 1 95.5 14 SER B C 1
ATOM 1566 O O . SER B 1 14 ? 0.805 57.031 22.422 1 95.5 14 SER B O 1
ATOM 1568 N N . LEU B 1 15 ? 0.094 57.938 24.312 1 94.5 15 LEU B N 1
ATOM 1569 C CA . LEU B 1 15 ? -0.365 56.656 24.859 1 94.5 15 LEU B CA 1
ATOM 1570 C C . LEU B 1 15 ? -1.525 56.094 24.047 1 94.5 15 LEU B C 1
ATOM 1572 O O . LEU B 1 15 ? -1.618 54.875 23.859 1 94.5 15 LEU B O 1
ATOM 1576 N N . GLU B 1 16 ? -2.338 56.938 23.578 1 95.62 16 GLU B N 1
ATOM 1577 C CA . GLU B 1 16 ? -3.463 56.531 22.75 1 95.62 16 GLU B CA 1
ATOM 1578 C C . GLU B 1 16 ? -2.98 55.938 21.422 1 95.62 16 GLU B C 1
ATOM 1580 O O . GLU B 1 16 ? -3.523 54.938 20.953 1 95.62 16 GLU B O 1
ATOM 1585 N N . ASP B 1 17 ? -1.975 56.594 20.906 1 96 17 ASP B N 1
ATOM 1586 C CA . ASP B 1 17 ? -1.387 56.062 19.672 1 96 17 ASP B CA 1
ATOM 1587 C C . ASP B 1 17 ? -0.805 54.688 19.891 1 96 17 ASP B C 1
ATOM 1589 O O . ASP B 1 17 ? -1.005 53.781 19.047 1 96 17 ASP B O 1
ATOM 1593 N N . LYS B 1 18 ? -0.094 54.469 20.875 1 95.81 18 LYS B N 1
ATOM 1594 C CA . LYS B 1 18 ? 0.513 53.188 21.188 1 95.81 18 LYS B CA 1
ATOM 1595 C C . LYS B 1 18 ? -0.553 52.125 21.422 1 95.81 18 LYS B C 1
ATOM 1597 O O . LYS B 1 18 ? -0.408 50.969 20.984 1 95.81 18 LYS B O 1
ATOM 1602 N N . ARG B 1 19 ? -1.538 52.5 22.109 1 94.12 19 ARG B N 1
ATOM 1603 C CA . ARG B 1 19 ? -2.646 51.594 22.359 1 94.12 19 ARG B CA 1
ATOM 1604 C C . ARG B 1 19 ? -3.293 51.125 21.047 1 94.12 19 ARG B C 1
ATOM 1606 O O . ARG B 1 19 ? -3.574 49.938 20.859 1 94.12 19 ARG B O 1
ATOM 1613 N N . THR B 1 20 ? -3.514 52.094 20.25 1 95.06 20 THR B N 1
ATOM 1614 C CA . THR B 1 20 ? -4.133 51.781 18.953 1 95.06 20 THR B CA 1
ATOM 1615 C C . THR B 1 20 ? -3.25 50.844 18.141 1 95.06 20 THR B C 1
ATOM 1617 O O . THR B 1 20 ? -3.744 49.875 17.547 1 95.06 20 THR B O 1
ATOM 1620 N N . SER B 1 21 ? -1.982 51.125 18.094 1 96.5 21 SER B N 1
ATOM 1621 C CA . SER B 1 21 ? -1.033 50.281 17.391 1 96.5 21 SER B CA 1
ATOM 1622 C C . SER B 1 21 ? -1.046 48.844 17.953 1 96.5 21 SER B C 1
ATOM 1624 O O . SER B 1 21 ? -1.059 47.875 17.188 1 96.5 21 SER B O 1
ATOM 1626 N N . LEU B 1 22 ? -1.04 48.688 19.219 1 96.31 22 LEU B N 1
ATOM 1627 C CA . LEU B 1 22 ? -1.058 47.375 19.875 1 96.31 22 LEU B CA 1
ATOM 1628 C C . LEU B 1 22 ? -2.363 46.656 19.609 1 96.31 22 LEU B C 1
ATOM 1630 O O . LEU B 1 22 ? -2.367 45.438 19.422 1 96.31 22 LEU B O 1
ATOM 1634 N N . SER B 1 23 ? -3.381 47.406 19.531 1 96.56 23 SER B N 1
ATOM 1635 C CA . SER B 1 23 ? -4.688 46.844 19.219 1 96.56 23 SER B CA 1
ATOM 1636 C C . SER B 1 23 ? -4.734 46.281 17.812 1 96.56 23 SER B C 1
ATOM 1638 O O . SER B 1 23 ? -5.25 45.188 17.578 1 96.56 23 SER B O 1
ATOM 1640 N N . GLN B 1 24 ? -4.215 47 16.922 1 97.12 24 GLN B N 1
ATOM 1641 C CA . GLN B 1 24 ? -4.141 46.531 15.539 1 97.12 24 GLN B CA 1
ATOM 1642 C C . GLN B 1 24 ? -3.271 45.281 15.414 1 97.12 24 GLN B C 1
ATOM 1644 O O . GLN B 1 24 ? -3.633 44.344 14.719 1 97.12 24 GLN B O 1
ATOM 1649 N N . LYS B 1 25 ? -2.207 45.312 16.062 1 97.88 25 LYS B N 1
ATOM 1650 C CA . LYS B 1 25 ? -1.32 44.156 16.047 1 97.88 25 LYS B CA 1
ATOM 1651 C C . LYS B 1 25 ? -2.02 42.938 16.625 1 97.88 25 LYS B C 1
ATOM 1653 O O . LYS B 1 25 ? -1.877 41.812 16.094 1 97.88 25 LYS B O 1
ATOM 1658 N N . ASN B 1 26 ? -2.73 43.156 17.656 1 97.31 26 ASN B N 1
ATOM 1659 C CA . ASN B 1 26 ? -3.494 42.062 18.266 1 97.31 26 ASN B CA 1
ATOM 1660 C C . ASN B 1 26 ? -4.5 41.469 17.281 1 97.31 26 ASN B C 1
ATOM 1662 O O . ASN B 1 26 ? -4.641 40.25 17.188 1 97.31 26 ASN B O 1
ATOM 1666 N N . GLN B 1 27 ? -5.094 42.344 16.594 1 97.5 27 GLN B N 1
ATOM 1667 C CA . GLN B 1 27 ? -6.07 41.875 15.609 1 97.5 27 GLN B CA 1
ATOM 1668 C C . GLN B 1 27 ? -5.398 41.062 14.508 1 97.5 27 GLN B C 1
ATOM 1670 O O . GLN B 1 27 ? -5.918 40.031 14.094 1 97.5 27 GLN B O 1
ATOM 1675 N N . GLU B 1 28 ? -4.273 41.531 14.031 1 97.94 28 GLU B N 1
ATOM 1676 C CA . GLU B 1 28 ? -3.512 40.812 13.008 1 97.94 28 GLU B CA 1
ATOM 1677 C C . GLU B 1 28 ? -3.076 39.438 13.5 1 97.94 28 GLU B C 1
ATOM 1679 O O . GLU B 1 28 ? -3.197 38.438 12.773 1 97.94 28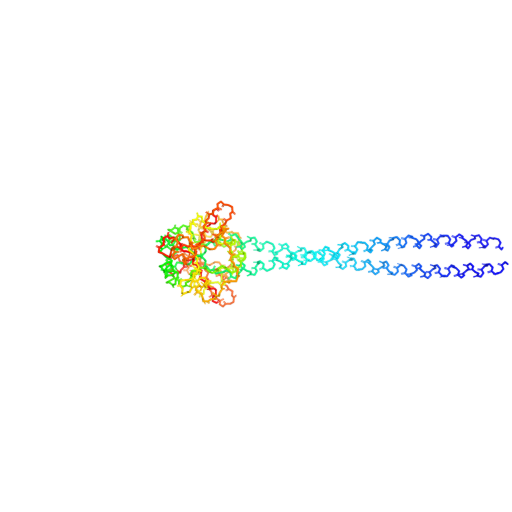 GLU B O 1
ATOM 1684 N N . LEU B 1 29 ? -2.627 39.375 14.688 1 97.75 29 LEU B N 1
ATOM 1685 C CA . LEU B 1 29 ? -2.168 38.125 15.266 1 97.75 29 LEU B CA 1
ATOM 1686 C C . LEU B 1 29 ? -3.322 37.125 15.414 1 97.75 29 LEU B C 1
ATOM 1688 O O . LEU B 1 29 ? -3.16 35.938 15.172 1 97.75 29 LEU B O 1
ATOM 1692 N N . GLU B 1 30 ? -4.438 37.688 15.766 1 97.81 30 GLU B N 1
ATOM 1693 C CA . GLU B 1 30 ? -5.613 36.844 15.906 1 97.81 30 GLU B CA 1
ATOM 1694 C C . GLU B 1 30 ? -6.035 36.25 14.562 1 97.81 30 GLU B C 1
ATOM 1696 O O . GLU B 1 30 ? -6.398 35.094 14.477 1 97.81 30 GLU B O 1
ATOM 1701 N N . THR B 1 31 ? -5.957 37.031 13.531 1 98 31 THR B N 1
ATOM 1702 C CA . THR B 1 31 ? -6.285 36.562 12.188 1 98 31 THR B CA 1
ATOM 1703 C C . THR B 1 31 ? -5.301 35.5 11.727 1 98 31 THR B C 1
ATOM 1705 O O . THR B 1 31 ? -5.707 34.469 11.172 1 98 31 THR B O 1
ATOM 1708 N N . ARG B 1 32 ? -4.062 35.719 11.984 1 97.94 32 ARG B N 1
ATOM 1709 C CA . ARG B 1 32 ? -3.043 34.75 11.617 1 97.94 32 ARG B CA 1
ATOM 1710 C C . ARG B 1 32 ? -3.236 33.438 12.383 1 97.94 32 ARG B C 1
ATOM 1712 O O . ARG B 1 32 ? -3.062 32.375 11.82 1 97.94 32 ARG B O 1
ATOM 1719 N N . LEU B 1 33 ? -3.6 33.594 13.578 1 97.88 33 LEU B N 1
ATOM 1720 C CA . LEU B 1 33 ? -3.844 32.406 14.414 1 97.88 33 LEU B CA 1
ATOM 1721 C C . LEU B 1 33 ? -5.012 31.594 13.867 1 97.88 33 LEU B C 1
ATOM 1723 O O . LEU B 1 33 ? -4.945 30.359 13.82 1 97.88 33 LEU B O 1
ATOM 1727 N N . GLN B 1 34 ? -5.992 32.312 13.484 1 97.81 34 GLN B N 1
ATOM 1728 C CA . GLN B 1 34 ? -7.148 31.625 12.93 1 97.81 34 GLN B CA 1
ATOM 1729 C C . GLN B 1 34 ? -6.785 30.891 11.648 1 97.81 34 GLN B C 1
ATOM 1731 O O . GLN B 1 34 ? -7.172 29.734 11.453 1 97.81 34 GLN B O 1
ATOM 1736 N N . ALA B 1 35 ? -6.055 31.5 10.789 1 97.69 35 ALA B N 1
ATOM 1737 C CA . ALA B 1 35 ? -5.629 30.891 9.531 1 97.69 35 ALA B CA 1
ATOM 1738 C C . ALA B 1 35 ? -4.762 29.656 9.789 1 97.69 35 ALA B C 1
ATOM 1740 O O . ALA B 1 35 ? -4.938 28.625 9.133 1 97.69 35 ALA B O 1
ATOM 1741 N N . LEU B 1 36 ? -3.912 29.75 10.742 1 97.5 36 LEU B N 1
ATOM 1742 C CA . LEU B 1 36 ? -3.008 28.641 11.055 1 97.5 36 LEU B CA 1
ATOM 1743 C C . LEU B 1 36 ? -3.77 27.469 11.664 1 97.5 36 LEU B C 1
ATOM 1745 O O . LEU B 1 36 ? -3.445 26.312 11.406 1 97.5 36 LEU B O 1
ATOM 1749 N N . ASN B 1 37 ? -4.742 27.828 12.398 1 97.69 37 ASN B N 1
ATOM 1750 C CA . ASN B 1 37 ? -5.586 26.781 12.969 1 97.69 37 ASN B CA 1
ATOM 1751 C C . ASN B 1 37 ? -6.348 26.016 11.883 1 97.69 37 ASN B C 1
ATOM 1753 O O . ASN B 1 37 ? -6.465 24.797 11.938 1 97.69 37 ASN B O 1
ATOM 1757 N N . GLU B 1 38 ? -6.832 26.703 10.93 1 98.06 38 GLU B N 1
ATOM 1758 C CA . GLU B 1 38 ? -7.531 26.062 9.82 1 98.06 38 GLU B CA 1
ATOM 1759 C C . GLU B 1 38 ? -6.59 25.188 9.008 1 98.06 38 GLU B C 1
ATOM 1761 O O . GLU B 1 38 ? -6.965 24.078 8.602 1 98.06 38 GLU B O 1
ATOM 1766 N N . GLU B 1 39 ? -5.418 25.672 8.812 1 97.75 39 GLU B N 1
ATOM 1767 C CA . GLU B 1 39 ? -4.422 24.875 8.102 1 97.75 39 GLU B CA 1
ATOM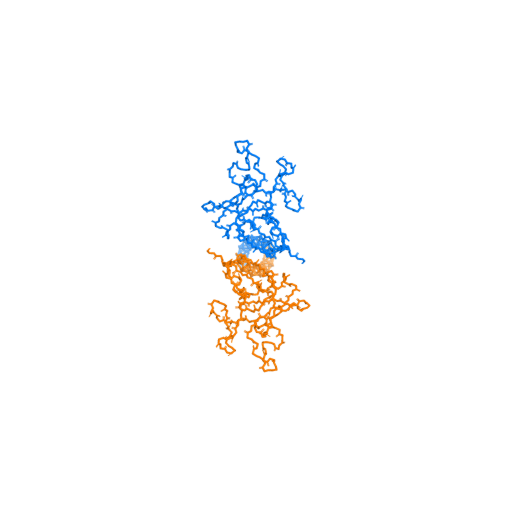 1768 C C . GLU B 1 39 ? -4.074 23.594 8.875 1 97.75 39 GLU B C 1
ATOM 1770 O O . GLU B 1 39 ? -3.955 22.531 8.281 1 97.75 39 GLU B O 1
ATOM 1775 N N . ASN B 1 40 ? -3.934 23.797 10.117 1 98 40 ASN B N 1
ATOM 1776 C CA . ASN B 1 40 ? -3.65 22.656 10.977 1 98 40 ASN B CA 1
ATOM 1777 C C . ASN B 1 40 ? -4.75 21.594 10.883 1 98 40 ASN B C 1
ATOM 1779 O O . ASN B 1 40 ? -4.469 20.406 10.828 1 98 40 ASN B O 1
ATOM 1783 N N . GLN B 1 41 ? -5.895 22.094 10.883 1 97.75 41 GLN B N 1
ATOM 1784 C CA . GLN B 1 41 ? -7.027 21.188 10.773 1 97.75 41 GLN B CA 1
ATOM 1785 C C . GLN B 1 41 ? -7.02 20.453 9.43 1 97.75 41 GLN B C 1
ATOM 1787 O O . GLN B 1 41 ? -7.238 19.25 9.375 1 97.75 41 GLN B O 1
ATOM 1792 N N . ARG B 1 42 ? -6.727 21.109 8.391 1 98.19 42 ARG B N 1
ATOM 1793 C CA . ARG B 1 42 ? -6.648 20.516 7.062 1 98.19 42 ARG B CA 1
ATOM 1794 C C . ARG B 1 42 ? -5.539 19.469 7 1 98.19 42 ARG B C 1
ATOM 1796 O O . ARG B 1 42 ? -5.746 18.359 6.48 1 98.19 42 ARG B O 1
ATOM 1803 N N . LEU B 1 43 ? -4.441 19.781 7.555 1 98.31 43 LEU B N 1
ATOM 1804 C CA . LEU B 1 43 ? -3.295 18.875 7.551 1 98.31 43 LEU B CA 1
ATOM 1805 C C . LEU B 1 43 ? -3.596 17.625 8.359 1 98.31 43 LEU B C 1
ATOM 1807 O O . LEU B 1 43 ? -3.238 16.516 7.945 1 98.31 43 LEU B O 1
ATOM 1811 N N . ASN B 1 44 ? -4.234 17.844 9.422 1 98.44 44 ASN B N 1
ATOM 1812 C CA . ASN B 1 44 ? -4.598 16.703 10.258 1 98.44 44 ASN B CA 1
ATOM 1813 C C . ASN B 1 44 ? -5.547 15.758 9.531 1 98.44 44 ASN B C 1
ATOM 1815 O O . ASN B 1 44 ? -5.383 14.539 9.602 1 98.44 44 ASN B O 1
ATOM 1819 N N . THR B 1 45 ? -6.477 16.297 8.883 1 98.38 45 THR B N 1
ATOM 1820 C CA . THR B 1 45 ? -7.43 15.5 8.125 1 98.38 45 THR B CA 1
ATOM 1821 C C . THR B 1 45 ? -6.727 14.742 7.004 1 98.38 45 THR B C 1
ATOM 1823 O O . THR B 1 45 ? -6.957 13.547 6.812 1 98.38 45 THR B O 1
ATOM 1826 N N . SER B 1 46 ? -5.883 15.414 6.293 1 98.5 46 SER B N 1
ATOM 1827 C CA . SER B 1 46 ? -5.129 14.789 5.211 1 98.5 46 SER B CA 1
ATOM 1828 C C . SER B 1 46 ? -4.211 13.695 5.738 1 98.5 46 SER B C 1
ATOM 1830 O O . SER B 1 46 ? -4.098 12.625 5.133 1 98.5 46 SER B O 1
ATOM 1832 N N . LEU B 1 47 ? -3.58 13.977 6.773 1 98.62 47 LEU B N 1
ATOM 1833 C CA . LEU B 1 47 ? -2.682 13.008 7.383 1 98.62 47 LEU B CA 1
ATOM 1834 C C . LEU B 1 47 ? -3.438 11.742 7.785 1 98.62 47 LEU B C 1
ATOM 1836 O O . LEU B 1 47 ? -2.986 10.633 7.512 1 98.62 47 LEU B O 1
ATOM 1840 N N . ARG B 1 48 ? -4.566 11.938 8.406 1 98.25 48 ARG B N 1
ATOM 1841 C CA . ARG B 1 48 ? -5.379 10.797 8.805 1 98.25 48 ARG B CA 1
ATOM 1842 C C . ARG B 1 48 ? -5.781 9.961 7.598 1 98.25 48 ARG B C 1
ATOM 1844 O O . ARG B 1 48 ? -5.754 8.727 7.652 1 98.25 48 ARG B O 1
ATOM 1851 N N . SER B 1 49 ? -6.129 10.602 6.566 1 98.12 49 SER B N 1
ATOM 1852 C CA . SER B 1 49 ? -6.52 9.914 5.34 1 98.12 49 SER B CA 1
ATOM 1853 C C . SER B 1 49 ? -5.363 9.102 4.77 1 98.12 49 SER B C 1
ATOM 1855 O O . SER B 1 49 ? -5.535 7.941 4.391 1 98.12 49 SER B O 1
ATOM 1857 N N . GLU B 1 50 ? -4.223 9.672 4.742 1 98.12 50 GLU B N 1
ATOM 1858 C CA . GLU B 1 50 ? -3.051 8.984 4.199 1 98.12 50 GLU B CA 1
ATOM 1859 C C . GLU B 1 50 ? -2.645 7.809 5.074 1 98.12 50 GLU B C 1
ATOM 1861 O O . GLU B 1 50 ? -2.227 6.766 4.57 1 98.12 50 GLU B O 1
ATOM 1866 N N . ILE B 1 51 ? -2.75 7.996 6.293 1 98.25 51 ILE B N 1
ATOM 1867 C CA . ILE B 1 51 ? -2.434 6.918 7.227 1 98.25 51 ILE B CA 1
ATOM 1868 C C . ILE B 1 51 ? -3.379 5.742 6.996 1 98.25 51 ILE B C 1
ATOM 1870 O O . ILE B 1 51 ? -2.943 4.586 6.957 1 98.25 51 ILE B O 1
ATOM 1874 N N . GLN B 1 52 ? -4.609 6.039 6.832 1 97.56 52 GLN B N 1
ATOM 1875 C CA . GLN B 1 52 ? -5.594 4.988 6.594 1 97.56 52 GLN B CA 1
ATOM 1876 C C . GLN B 1 52 ? -5.305 4.25 5.289 1 97.56 52 GLN B C 1
ATOM 1878 O O . GLN B 1 52 ? -5.383 3.02 5.238 1 97.56 52 GLN B O 1
ATOM 1883 N N . LYS B 1 53 ? -5.031 4.945 4.281 1 97.12 53 LYS B N 1
ATOM 1884 C CA . LYS B 1 53 ? -4.684 4.336 3.002 1 97.12 53 LYS B CA 1
ATOM 1885 C C . LYS B 1 53 ? -3.471 3.422 3.139 1 97.12 53 LYS B C 1
ATOM 1887 O O . LYS B 1 53 ? -3.465 2.307 2.617 1 97.12 53 LYS B O 1
ATOM 1892 N N . ASN B 1 54 ? -2.51 3.922 3.826 1 97.19 54 ASN B N 1
ATOM 1893 C CA . ASN B 1 54 ? -1.302 3.137 4.055 1 97.19 54 ASN B CA 1
ATOM 1894 C C . ASN B 1 54 ? -1.605 1.846 4.809 1 97.19 54 ASN B C 1
ATOM 1896 O O . ASN B 1 54 ? -1.056 0.791 4.488 1 97.19 54 ASN B O 1
ATOM 1900 N N . ARG B 1 55 ? -2.43 1.966 5.734 1 96.5 55 ARG B N 1
ATOM 1901 C CA . ARG B 1 55 ? -2.816 0.789 6.508 1 96.5 55 ARG B CA 1
ATOM 1902 C C . ARG B 1 55 ? -3.486 -0.253 5.617 1 96.5 55 ARG B C 1
ATOM 1904 O O . ARG B 1 55 ? -3.182 -1.444 5.711 1 96.5 55 ARG B O 1
ATOM 1911 N N . GLU B 1 56 ? -4.336 0.143 4.766 1 96.12 56 GLU B N 1
ATOM 1912 C CA . GLU B 1 56 ? -5.051 -0.764 3.871 1 96.12 56 GLU B CA 1
ATOM 1913 C C . GLU B 1 56 ? -4.098 -1.445 2.896 1 96.12 56 GLU B C 1
ATOM 1915 O O . GLU B 1 56 ? -4.156 -2.664 2.711 1 96.12 56 GLU B O 1
ATOM 1920 N N . LEU B 1 57 ? -3.248 -0.685 2.332 1 96.06 57 LEU B N 1
ATOM 1921 C CA . LEU B 1 57 ? -2.322 -1.223 1.341 1 96.06 57 LEU B CA 1
ATOM 1922 C C . LEU B 1 57 ? -1.31 -2.156 1.992 1 96.06 57 LEU B C 1
ATOM 1924 O O . LEU B 1 57 ? -0.927 -3.172 1.405 1 96.06 57 LEU B O 1
ATOM 1928 N N . SER B 1 58 ? -0.926 -1.812 3.209 1 95 58 SER B N 1
ATOM 1929 C CA . SER B 1 58 ? 0.043 -2.631 3.93 1 95 58 SER B CA 1
ATOM 1930 C C . SER B 1 58 ? -0.572 -3.955 4.371 1 95 58 SER B C 1
ATOM 1932 O O . SER B 1 58 ? 0.148 -4.902 4.695 1 95 58 SER B O 1
ATOM 1934 N N . SER B 1 59 ? -1.856 -4.027 4.352 1 94.69 59 SER B N 1
ATOM 1935 C CA . SER B 1 59 ? -2.537 -5.23 4.816 1 94.69 59 SER B CA 1
ATOM 1936 C C . SER B 1 59 ? -2.805 -6.195 3.664 1 94.69 59 SER B C 1
ATOM 1938 O O . SER B 1 59 ? -3.293 -7.309 3.879 1 94.69 59 SER B O 1
ATOM 1940 N N . LEU B 1 60 ? -2.49 -5.816 2.453 1 95.94 60 LEU B N 1
ATOM 1941 C CA . LEU B 1 60 ? -2.662 -6.691 1.299 1 95.94 60 LEU B CA 1
ATOM 1942 C C . LEU B 1 60 ? -1.758 -7.914 1.404 1 95.94 60 LEU B C 1
ATOM 1944 O O . LEU B 1 60 ? -0.628 -7.816 1.887 1 95.94 60 LEU B O 1
ATOM 1948 N N . GLY B 1 61 ? -2.283 -9.086 0.98 1 96.19 61 GLY B N 1
ATOM 1949 C CA . GLY B 1 61 ? -1.45 -10.273 0.857 1 96.19 61 GLY B CA 1
ATOM 1950 C C . GLY B 1 61 ? -0.796 -10.406 -0.505 1 96.19 61 GLY B C 1
ATOM 1951 O O . GLY B 1 61 ? -0.836 -9.469 -1.312 1 96.19 61 GLY B O 1
ATOM 1952 N N . PHE B 1 62 ? -0.125 -11.562 -0.656 1 96.94 62 PHE B N 1
ATOM 1953 C CA . PHE B 1 62 ? 0.395 -11.867 -1.984 1 96.94 62 PHE B CA 1
ATOM 1954 C C . PHE B 1 62 ? -0.743 -12.133 -2.963 1 96.94 62 PHE B C 1
ATOM 1956 O O . PHE B 1 62 ? -1.643 -12.922 -2.674 1 96.94 62 PHE B O 1
ATOM 1963 N N . ILE B 1 63 ? -0.72 -11.375 -4.035 1 97.25 63 ILE B N 1
ATOM 1964 C CA . ILE B 1 63 ? -1.784 -11.438 -5.031 1 97.25 63 ILE B CA 1
ATOM 1965 C C . ILE B 1 63 ? -1.218 -11.93 -6.363 1 97.25 63 ILE B C 1
ATOM 1967 O O . ILE B 1 63 ? -0.147 -11.492 -6.789 1 97.25 63 ILE B O 1
ATOM 1971 N N . PHE B 1 64 ? -1.971 -12.883 -6.977 1 96.38 64 PHE B N 1
ATOM 1972 C CA . PHE B 1 64 ? -1.564 -13.422 -8.266 1 96.38 64 PHE B CA 1
ATOM 1973 C C . PHE B 1 64 ? -2.775 -13.914 -9.055 1 96.38 64 PHE B C 1
ATOM 1975 O O . PHE B 1 64 ? -3.869 -14.039 -8.5 1 96.38 64 PHE B O 1
ATOM 1982 N N . MET B 1 65 ? -2.568 -14.164 -10.344 1 96.12 65 MET B N 1
ATOM 1983 C CA . MET B 1 65 ? -3.656 -14.617 -11.203 1 96.12 65 MET B CA 1
ATOM 1984 C C . MET B 1 65 ? -3.475 -16.078 -11.586 1 96.12 65 MET B C 1
ATOM 1986 O O . MET B 1 65 ? -2.348 -16.562 -11.68 1 96.12 65 MET B O 1
ATOM 1990 N N . THR B 1 66 ? -4.594 -16.734 -11.789 1 96 66 THR B N 1
ATOM 1991 C CA . THR B 1 66 ? -4.508 -18.078 -12.336 1 96 66 THR B CA 1
ATOM 1992 C C . THR B 1 66 ? -3.863 -18.062 -13.719 1 96 66 THR B C 1
ATOM 1994 O O . THR B 1 66 ? -4.039 -17.109 -14.477 1 96 66 THR B O 1
ATOM 1997 N N . PRO B 1 67 ? -3.104 -19.094 -14.008 1 92.31 67 PRO B N 1
ATOM 1998 C CA . PRO B 1 67 ? -2.402 -19.094 -15.297 1 92.31 67 PRO B CA 1
ATOM 1999 C C . PRO B 1 67 ? -3.334 -19.359 -16.484 1 92.31 67 PRO B C 1
ATOM 2001 O O . PRO B 1 67 ? -3.039 -18.953 -17.609 1 92.31 67 PRO B O 1
ATOM 2004 N N . GLU B 1 68 ? -4.449 -20.031 -16.266 1 94.94 68 GLU B N 1
ATOM 2005 C CA . GLU B 1 68 ? -5.363 -20.406 -17.344 1 94.94 68 GLU B CA 1
ATOM 2006 C C . GLU B 1 68 ? -6.766 -19.859 -17.094 1 94.94 68 GLU B C 1
ATOM 2008 O O . GLU B 1 68 ? -7.094 -19.469 -15.969 1 94.94 68 GLU B O 1
ATOM 2013 N N . LEU B 1 69 ? -7.477 -19.844 -18.203 1 97.88 69 LEU B N 1
ATOM 2014 C CA . LEU B 1 69 ? -8.898 -19.516 -18.078 1 97.88 69 LEU B CA 1
ATOM 2015 C C . LEU B 1 69 ? -9.664 -20.672 -17.453 1 97.88 69 LEU B C 1
ATOM 2017 O O . LEU B 1 69 ? -9.523 -21.828 -17.891 1 97.88 69 LEU B O 1
ATOM 2021 N N . LYS B 1 70 ? -10.344 -20.344 -16.438 1 98 70 LYS B N 1
ATOM 2022 C CA . LYS B 1 70 ? -11.133 -21.344 -15.719 1 98 70 LYS B CA 1
ATOM 2023 C C . LYS B 1 70 ? -12.484 -20.781 -15.289 1 98 70 LYS B C 1
ATOM 2025 O O . LYS B 1 70 ? -12.68 -19.562 -15.281 1 98 70 LYS B O 1
ATOM 2030 N N . ASN B 1 71 ? -13.43 -21.703 -15.008 1 98.38 71 ASN B N 1
ATOM 2031 C CA . ASN B 1 71 ? -14.664 -21.219 -14.391 1 98.38 71 ASN B CA 1
ATOM 2032 C C . ASN B 1 71 ? -14.43 -20.766 -12.953 1 98.38 71 ASN B C 1
ATOM 2034 O O . ASN B 1 71 ? -13.336 -20.922 -12.414 1 98.38 71 ASN B O 1
ATOM 2038 N N . TRP B 1 72 ? -15.438 -20.203 -12.398 1 98.25 72 TRP B N 1
ATOM 2039 C CA . TRP B 1 72 ? -15.289 -19.578 -11.086 1 98.25 72 TRP B CA 1
ATOM 2040 C C . TRP B 1 72 ? -14.844 -20.609 -10.047 1 98.25 72 TRP B C 1
ATOM 2042 O O . TRP B 1 72 ? -13.891 -20.359 -9.305 1 98.25 72 TRP B O 1
ATOM 2052 N N . THR B 1 73 ? -15.453 -21.781 -10.016 1 98.38 73 THR B N 1
ATOM 2053 C CA . THR B 1 73 ? -15.172 -22.828 -9.039 1 98.38 73 THR B CA 1
ATOM 2054 C C . THR B 1 73 ? -13.758 -23.375 -9.219 1 98.38 73 THR B C 1
ATOM 2056 O O . THR B 1 73 ? -13.023 -23.547 -8.25 1 98.38 73 THR B O 1
ATOM 2059 N N . GLU B 1 74 ? -13.391 -23.594 -10.406 1 98.62 74 GLU B N 1
ATOM 2060 C CA . GLU B 1 74 ? -12.047 -24.094 -10.695 1 98.62 74 GLU B CA 1
ATOM 2061 C C . GLU B 1 74 ? -10.984 -23.047 -10.367 1 98.62 74 GLU B C 1
ATOM 2063 O O . GLU B 1 74 ? -9.891 -23.391 -9.914 1 98.62 74 GLU B O 1
ATOM 2068 N N . SER B 1 75 ? -11.312 -21.859 -10.68 1 98.5 75 SER B N 1
ATOM 2069 C CA . SER B 1 75 ? -10.391 -20.781 -10.336 1 98.5 75 SER B CA 1
ATOM 2070 C C . SER B 1 75 ? -10.172 -20.703 -8.828 1 98.5 75 SER B C 1
ATOM 2072 O O . SER B 1 75 ? -9.039 -20.578 -8.367 1 98.5 75 SER B O 1
ATOM 2074 N N . ARG B 1 76 ? -11.234 -20.797 -8.109 1 98.56 76 ARG B N 1
ATOM 2075 C CA . ARG B 1 76 ? -11.117 -20.781 -6.652 1 98.56 76 ARG B CA 1
ATOM 2076 C C . ARG B 1 76 ? -10.289 -21.969 -6.156 1 98.56 76 ARG B C 1
ATOM 2078 O O . ARG B 1 76 ? -9.453 -21.812 -5.27 1 98.56 76 ARG B O 1
ATOM 2085 N N . GLN B 1 77 ? -10.547 -23.078 -6.727 1 98.44 77 GLN B N 1
ATOM 2086 C CA . GLN B 1 77 ? -9.805 -24.281 -6.332 1 98.44 77 GLN B CA 1
ATOM 2087 C C . GLN B 1 77 ? -8.312 -24.109 -6.598 1 98.44 77 GLN B C 1
ATOM 2089 O O . GLN B 1 77 ? -7.48 -24.531 -5.793 1 98.44 77 GLN B O 1
ATOM 2094 N N . TYR B 1 78 ? -7.996 -23.547 -7.672 1 97.19 78 TYR B N 1
ATOM 2095 C CA . TYR B 1 78 ? -6.594 -23.281 -7.969 1 97.19 78 TYR B CA 1
ATOM 2096 C C . TYR B 1 78 ? -5.969 -22.391 -6.895 1 97.19 78 TYR B C 1
ATOM 2098 O O . TYR B 1 78 ? -4.863 -22.672 -6.418 1 97.19 78 TYR B O 1
ATOM 2106 N N . CYS B 1 79 ? -6.66 -21.328 -6.598 1 97.69 79 CYS B N 1
ATOM 2107 C CA . CYS B 1 79 ? -6.156 -20.422 -5.559 1 97.69 79 CYS B CA 1
ATOM 2108 C C . CYS B 1 79 ? -5.938 -21.172 -4.25 1 97.69 79 CYS B C 1
ATOM 2110 O O . CYS B 1 79 ? -4.879 -21.062 -3.633 1 97.69 79 CYS B O 1
ATOM 2112 N N . ARG B 1 80 ? -6.859 -21.984 -3.848 1 97.38 80 ARG B N 1
ATOM 2113 C CA . ARG B 1 80 ? -6.789 -22.719 -2.59 1 97.38 80 ARG B CA 1
ATOM 2114 C C . ARG B 1 80 ? -5.641 -23.719 -2.607 1 97.38 80 ARG B C 1
ATOM 2116 O O . ARG B 1 80 ? -4.953 -23.906 -1.602 1 97.38 80 ARG B O 1
ATOM 2123 N N . ASN B 1 81 ? -5.465 -24.297 -3.748 1 95.38 81 ASN B N 1
ATOM 2124 C CA . ASN B 1 81 ? -4.367 -25.25 -3.9 1 95.38 81 ASN B CA 1
ATOM 2125 C C . ASN B 1 81 ? -3.012 -24.562 -3.719 1 95.38 81 ASN B C 1
ATOM 2127 O O . ASN B 1 81 ? -2.006 -25.234 -3.471 1 95.38 81 ASN B O 1
ATOM 2131 N N . ASN B 1 82 ? -3.037 -23.297 -3.797 1 92.62 82 ASN B N 1
ATOM 2132 C CA . ASN B 1 82 ? -1.798 -22.547 -3.648 1 92.62 82 ASN B CA 1
ATOM 2133 C C . ASN B 1 82 ? -1.795 -21.719 -2.367 1 92.62 82 ASN B C 1
ATOM 2135 O O . ASN B 1 82 ? -1.11 -20.703 -2.285 1 92.62 82 ASN B O 1
ATOM 2139 N N . GLY B 1 83 ? -2.568 -22.094 -1.461 1 93 83 GLY B N 1
ATOM 2140 C CA . GLY B 1 83 ? -2.578 -21.484 -0.142 1 93 83 GLY B CA 1
ATOM 2141 C C . GLY B 1 83 ? -3.266 -20.125 -0.118 1 93 83 GLY B C 1
ATOM 2142 O O . GLY B 1 83 ? -3.016 -19.312 0.773 1 93 83 GLY B O 1
ATOM 2143 N N . ALA B 1 84 ? -4.031 -19.859 -1.099 1 96.94 84 ALA B N 1
ATOM 2144 C CA . ALA B 1 84 ? -4.746 -18.594 -1.238 1 96.94 84 ALA B CA 1
ATOM 2145 C C . ALA B 1 84 ? -6.242 -18.844 -1.445 1 96.94 84 ALA B C 1
ATOM 2147 O O . ALA B 1 84 ? -6.75 -19.922 -1.146 1 96.94 84 ALA B O 1
ATOM 2148 N N . ASP B 1 85 ? -7.008 -17.812 -1.738 1 98.38 85 ASP B N 1
ATOM 2149 C CA . ASP B 1 85 ? -8.398 -17.844 -2.184 1 98.38 85 ASP B CA 1
ATOM 2150 C C . ASP B 1 85 ? -8.68 -16.719 -3.184 1 98.38 85 ASP B C 1
ATOM 2152 O O . ASP B 1 85 ? -7.844 -15.844 -3.387 1 98.38 85 ASP B O 1
ATOM 2156 N N . LEU B 1 86 ? -9.781 -16.844 -3.867 1 98.69 86 LEU B N 1
ATOM 2157 C CA . LEU B 1 86 ? -10.156 -15.703 -4.695 1 98.69 86 LEU B CA 1
ATOM 2158 C C . LEU B 1 86 ? -10.203 -14.422 -3.869 1 98.69 86 LEU B C 1
ATOM 2160 O O . LEU B 1 86 ? -10.68 -14.43 -2.73 1 98.69 86 LEU B O 1
ATOM 2164 N N . VAL B 1 87 ? -9.766 -13.344 -4.434 1 98.12 87 VAL B N 1
ATOM 2165 C CA . VAL B 1 87 ? -9.531 -12.102 -3.703 1 98.12 87 VAL B CA 1
ATOM 2166 C C . VAL B 1 87 ? -10.859 -11.5 -3.258 1 98.12 87 VAL B C 1
ATOM 2168 O O . VAL B 1 87 ? -11.844 -11.531 -4.004 1 98.12 87 VAL B O 1
ATOM 2171 N N . MET B 1 88 ? -10.852 -11.031 -2.059 1 97.69 88 MET B N 1
ATOM 2172 C CA . MET B 1 88 ? -11.977 -10.273 -1.515 1 97.69 88 MET B CA 1
ATOM 2173 C C . MET B 1 88 ? -11.68 -8.781 -1.521 1 97.69 88 MET B C 1
ATOM 2175 O O . MET B 1 88 ? -10.648 -8.344 -1 1 97.69 88 MET B O 1
ATOM 2179 N N . ILE B 1 89 ? -12.578 -8.008 -2.133 1 95.94 89 ILE B N 1
ATOM 2180 C CA . ILE B 1 89 ? -12.367 -6.574 -2.277 1 95.94 89 ILE B CA 1
ATOM 2181 C C . ILE B 1 89 ? -13.375 -5.816 -1.406 1 95.94 89 ILE B C 1
ATOM 2183 O O . ILE B 1 89 ? -14.508 -5.578 -1.82 1 95.94 89 ILE B O 1
ATOM 2187 N N . LYS B 1 90 ? -12.844 -5.359 -0.255 1 94.69 90 LYS B N 1
ATOM 2188 C CA . LYS B 1 90 ? -13.758 -4.785 0.727 1 94.69 90 LYS B CA 1
ATOM 2189 C C . LYS B 1 90 ? -13.469 -3.305 0.95 1 94.69 90 LYS B C 1
ATOM 2191 O O . LYS B 1 90 ? -14.141 -2.646 1.741 1 94.69 90 LYS B O 1
ATOM 2196 N N . THR B 1 91 ? -12.406 -2.807 0.317 1 93.81 91 THR B N 1
ATOM 2197 C CA . THR B 1 91 ? -12.055 -1.396 0.446 1 93.81 91 THR B CA 1
ATOM 2198 C C . THR B 1 91 ? -11.797 -0.776 -0.924 1 93.81 91 THR B C 1
ATOM 2200 O O . THR B 1 91 ? -11.484 -1.485 -1.883 1 93.81 91 THR B O 1
ATOM 2203 N N . GLU B 1 92 ? -11.961 0.551 -0.969 1 92.5 92 GLU B N 1
ATOM 2204 C CA . GLU B 1 92 ? -11.672 1.282 -2.199 1 92.5 92 GLU B CA 1
ATOM 2205 C C . GLU B 1 92 ? -10.203 1.146 -2.594 1 92.5 92 GLU B C 1
ATOM 2207 O O . GLU B 1 92 ? -9.883 1.089 -3.781 1 92.5 92 GLU B O 1
ATOM 2212 N N . GLU B 1 93 ? -9.328 1.149 -1.615 1 93.38 93 GLU B N 1
ATOM 2213 C CA . GLU B 1 93 ? -7.898 1.02 -1.866 1 93.38 93 GLU B CA 1
ATOM 2214 C C . GLU B 1 93 ? -7.574 -0.307 -2.547 1 93.38 93 GLU B C 1
ATOM 2216 O O . GLU B 1 93 ? -6.824 -0.343 -3.525 1 93.38 93 GLU B O 1
ATOM 2221 N N . LYS B 1 94 ? -8.18 -1.34 -2.057 1 94.88 94 LYS B N 1
ATOM 2222 C CA . LYS B 1 94 ? -7.953 -2.656 -2.648 1 94.88 94 LYS B CA 1
ATOM 2223 C C . LYS B 1 94 ? -8.57 -2.744 -4.039 1 94.88 94 LYS B C 1
ATOM 2225 O O . LYS B 1 94 ? -7.984 -3.334 -4.949 1 94.88 94 LYS B O 1
ATOM 2230 N N . GLN B 1 95 ? -9.766 -2.146 -4.223 1 93.5 95 GLN B N 1
ATOM 2231 C CA . GLN B 1 95 ? -10.398 -2.082 -5.535 1 93.5 95 GLN B CA 1
ATOM 2232 C C . GLN B 1 95 ? -9.492 -1.399 -6.555 1 93.5 95 GLN B C 1
ATOM 2234 O O . GLN B 1 95 ? -9.273 -1.921 -7.648 1 93.5 95 GLN B O 1
ATOM 2239 N N . SER B 1 96 ? -9.016 -0.285 -6.16 1 91.81 96 SER B N 1
ATOM 2240 C CA . SER B 1 96 ? -8.141 0.47 -7.047 1 91.81 96 SER B CA 1
ATOM 2241 C C . SER B 1 96 ? -6.852 -0.298 -7.34 1 91.81 96 SER B C 1
ATOM 2243 O O . SER B 1 96 ? -6.375 -0.312 -8.477 1 91.81 96 SER B O 1
ATOM 2245 N N . PHE B 1 97 ? -6.309 -0.972 -6.344 1 93.44 97 PHE B N 1
ATOM 2246 C CA . PHE B 1 97 ? -5.066 -1.727 -6.477 1 93.44 97 PHE B CA 1
ATOM 2247 C C . PHE B 1 97 ? -5.219 -2.846 -7.5 1 93.44 97 PHE B C 1
ATOM 2249 O O . PHE B 1 97 ? -4.395 -2.98 -8.406 1 93.44 97 PHE B O 1
ATOM 2256 N N . ILE B 1 98 ? -6.254 -3.594 -7.375 1 93.94 98 ILE B N 1
ATOM 2257 C CA . ILE B 1 98 ? -6.461 -4.762 -8.227 1 93.94 98 ILE B CA 1
ATOM 2258 C C . ILE B 1 98 ? -6.859 -4.312 -9.633 1 93.94 98 ILE B C 1
ATOM 2260 O O . ILE B 1 98 ? -6.281 -4.762 -10.625 1 93.94 98 ILE B O 1
ATOM 2264 N N . SER B 1 99 ? -7.801 -3.422 -9.688 1 92 99 SER B N 1
ATOM 2265 C CA . SER B 1 99 ? -8.344 -3.025 -10.984 1 92 99 SER B CA 1
ATOM 2266 C C . SER B 1 99 ? -7.27 -2.371 -11.852 1 92 99 SER B C 1
ATOM 2268 O O . SER B 1 99 ? -7.297 -2.502 -13.078 1 92 99 SER B O 1
ATOM 2270 N N . SER B 1 100 ? -6.348 -1.707 -11.273 1 90.06 100 SER B N 1
ATOM 2271 C CA . SER B 1 100 ? -5.309 -1.024 -12.039 1 90.06 100 SER B CA 1
ATOM 2272 C C . SER B 1 100 ? -4.266 -2.01 -12.562 1 90.06 100 SER B C 1
ATOM 2274 O O . SER B 1 100 ? -3.453 -1.665 -13.414 1 90.06 100 SER B O 1
ATOM 2276 N N . ARG B 1 101 ? -4.355 -3.297 -12.195 1 91.25 101 ARG B N 1
ATOM 2277 C CA . ARG B 1 101 ? -3.311 -4.258 -12.539 1 91.25 101 ARG B CA 1
ATOM 2278 C C . ARG B 1 101 ? -3.863 -5.379 -13.414 1 91.25 101 ARG B C 1
ATOM 2280 O O . ARG B 1 101 ? -3.113 -6.242 -13.875 1 91.25 101 ARG B O 1
ATOM 2287 N N . VAL B 1 102 ? -5.133 -5.316 -13.57 1 91.5 102 VAL B N 1
ATOM 2288 C CA . VAL B 1 102 ? -5.75 -6.336 -14.414 1 91.5 102 VAL B CA 1
ATOM 2289 C C . VAL B 1 102 ? -6.195 -5.711 -15.734 1 91.5 102 VAL B C 1
ATOM 2291 O O . VAL B 1 102 ? -6.75 -4.609 -15.75 1 91.5 102 VAL B O 1
ATOM 2294 N N . ASN B 1 103 ? -5.82 -6.312 -16.797 1 88.25 103 ASN B N 1
ATOM 2295 C CA . ASN B 1 103 ? -6.168 -5.793 -18.125 1 88.25 103 ASN B CA 1
ATOM 2296 C C . ASN B 1 103 ? -7.148 -6.715 -18.844 1 88.25 103 ASN B C 1
ATOM 2298 O O . ASN B 1 103 ? -7.418 -6.527 -20.031 1 88.25 103 ASN B O 1
ATOM 2302 N N . GLU B 1 104 ? -7.656 -7.668 -18.203 1 91.94 104 GLU B N 1
ATOM 2303 C CA . GLU B 1 104 ? -8.641 -8.609 -18.734 1 91.94 104 GLU B CA 1
ATOM 2304 C C . GLU B 1 104 ? -9.711 -8.922 -17.688 1 91.94 104 GLU B C 1
ATOM 2306 O O . GLU B 1 104 ? -9.625 -8.469 -16.547 1 91.94 104 GLU B O 1
ATOM 2311 N N . ARG B 1 105 ? -10.719 -9.648 -18.156 1 94.19 105 ARG B N 1
ATOM 2312 C CA . ARG B 1 105 ? -11.75 -10.086 -17.219 1 94.19 105 ARG B CA 1
ATOM 2313 C C . ARG B 1 105 ? -11.18 -11.07 -16.203 1 94.19 105 ARG B C 1
ATOM 2315 O O . ARG B 1 105 ? -10.461 -12 -16.578 1 94.19 105 ARG B O 1
ATOM 2322 N N . VAL B 1 106 ? -11.547 -10.797 -14.969 1 96.88 106 VAL B N 1
ATOM 2323 C CA . VAL B 1 106 ? -11.016 -11.695 -13.938 1 96.88 106 VAL B CA 1
ATOM 2324 C C . VAL B 1 106 ? -12.102 -11.992 -12.906 1 96.88 106 VAL B C 1
ATOM 2326 O O . VAL B 1 106 ? -12.898 -11.117 -12.57 1 96.88 106 VAL B O 1
ATOM 2329 N N . TRP B 1 107 ? -12.055 -13.25 -12.445 1 98.19 107 TRP B N 1
ATOM 2330 C CA . TRP B 1 107 ? -12.914 -13.633 -11.328 1 98.19 107 TRP B CA 1
ATOM 2331 C C . TRP B 1 107 ? -12.406 -13.055 -10.016 1 98.19 107 TRP B C 1
ATOM 2333 O O . TRP B 1 107 ? -11.195 -13.016 -9.773 1 98.19 107 TRP B O 1
ATOM 2343 N N . ILE B 1 108 ? -13.32 -12.633 -9.141 1 98.19 108 ILE B N 1
ATOM 2344 C CA . ILE B 1 108 ? -13.008 -12.328 -7.754 1 98.19 108 ILE B CA 1
ATOM 2345 C C . ILE B 1 108 ? -13.844 -13.203 -6.824 1 98.19 108 ILE B C 1
ATOM 2347 O O . ILE B 1 108 ? -14.68 -13.977 -7.281 1 98.19 108 ILE B O 1
ATOM 2351 N N . GLY B 1 109 ? -13.633 -13.07 -5.488 1 98.5 109 GLY B N 1
ATOM 2352 C CA . GLY B 1 109 ? -14.188 -14.023 -4.539 1 98.5 109 GLY B CA 1
ATOM 2353 C C . GLY B 1 109 ? -15.57 -13.641 -4.043 1 98.5 109 GLY B C 1
ATOM 2354 O O . GLY B 1 109 ? -15.844 -13.711 -2.842 1 98.5 109 GLY B O 1
ATOM 2355 N N . LEU B 1 110 ? -16.391 -13.242 -4.961 1 97.75 110 LEU B N 1
ATOM 2356 C CA . LEU B 1 110 ? -17.75 -12.852 -4.609 1 97.75 110 LEU B CA 1
ATOM 2357 C C . LEU B 1 110 ? -18.781 -13.656 -5.414 1 97.75 110 LEU B C 1
ATOM 2359 O O . LEU B 1 110 ? -18.625 -13.82 -6.625 1 97.75 110 LEU B O 1
ATOM 2363 N N . SER B 1 111 ? -19.781 -14.219 -4.707 1 96.88 111 SER B N 1
ATOM 2364 C CA . SER B 1 111 ? -20.797 -15.016 -5.379 1 96.88 111 SER B CA 1
ATOM 2365 C C . SER B 1 111 ? -22.094 -15.031 -4.578 1 96.88 111 SER B C 1
ATOM 2367 O O . SER B 1 111 ? -22.078 -14.906 -3.352 1 96.88 111 SER B O 1
ATOM 2369 N N . ASP B 1 112 ? -23.172 -15.148 -5.242 1 95 112 ASP B N 1
ATOM 2370 C CA . ASP B 1 112 ? -24.438 -15.383 -4.574 1 95 112 ASP B CA 1
ATOM 2371 C C . ASP B 1 112 ? -25.047 -16.719 -4.992 1 95 112 ASP B C 1
ATOM 2373 O O . ASP B 1 112 ? -26.266 -16.859 -5.055 1 95 112 ASP B O 1
ATOM 2377 N N . ALA B 1 113 ? -24.234 -17.672 -5.277 1 92.31 113 ALA B N 1
ATOM 2378 C CA . ALA B 1 113 ? -24.641 -18.984 -5.773 1 92.31 113 ALA B CA 1
ATOM 2379 C C . ALA B 1 113 ? -25.422 -19.75 -4.707 1 92.31 113 ALA B C 1
ATOM 2381 O O . ALA B 1 113 ? -26.312 -20.547 -5.027 1 92.31 113 ALA B O 1
ATOM 2382 N N . ASP B 1 114 ? -25.141 -19.578 -3.426 1 91.94 114 ASP B N 1
ATOM 2383 C CA . ASP B 1 114 ? -25.828 -20.25 -2.336 1 91.94 114 ASP B CA 1
ATOM 2384 C C . ASP B 1 114 ? -27.266 -19.781 -2.221 1 91.94 114 ASP B C 1
ATOM 2386 O O . ASP B 1 114 ? -28.188 -20.594 -2.055 1 91.94 114 ASP B O 1
ATOM 2390 N N . GLU B 1 115 ? -27.406 -18.484 -2.213 1 90.69 115 GLU B N 1
ATOM 2391 C CA . GLU B 1 115 ? -28.703 -17.828 -2.164 1 90.69 115 GLU B CA 1
ATOM 2392 C C . GLU B 1 115 ? -28.719 -16.578 -3.045 1 90.69 115 GLU B C 1
ATOM 2394 O O . GLU B 1 115 ? -28 -15.617 -2.785 1 90.69 115 GLU B O 1
ATOM 2399 N N . GLU B 1 116 ? -29.656 -16.641 -4.016 1 88.94 116 GLU B N 1
ATOM 2400 C CA . GLU B 1 116 ? -29.734 -15.547 -4.977 1 88.94 116 GLU B CA 1
ATOM 2401 C C . GLU B 1 116 ? -29.922 -14.211 -4.27 1 88.94 116 GLU B C 1
ATOM 2403 O O . GLU B 1 116 ? -30.766 -14.086 -3.375 1 88.94 116 GLU B O 1
ATOM 2408 N N . TRP B 1 117 ? -29.047 -13.211 -4.645 1 88.88 117 TRP B N 1
ATOM 2409 C CA . TRP B 1 117 ? -29.094 -11.828 -4.191 1 88.88 117 TRP B CA 1
ATOM 2410 C C . TRP B 1 117 ? -28.453 -11.688 -2.812 1 88.88 117 TRP B C 1
ATOM 2412 O O . TRP B 1 117 ? -28.359 -10.586 -2.277 1 88.88 117 TRP B O 1
ATOM 2422 N N . LYS B 1 118 ? -28.062 -12.75 -2.305 1 92.88 118 LYS B N 1
ATOM 2423 C CA . LYS B 1 118 ? -27.266 -12.703 -1.083 1 92.88 118 LYS B CA 1
ATOM 2424 C C . LYS B 1 118 ? -25.781 -12.93 -1.384 1 92.88 118 LYS B C 1
ATOM 2426 O O . LYS B 1 118 ? -25.297 -14.062 -1.292 1 92.88 118 LYS B O 1
ATOM 2431 N N . TRP B 1 119 ? -25.172 -11.828 -1.632 1 95.31 119 TRP B N 1
ATOM 2432 C CA . TRP B 1 119 ? -23.766 -11.875 -2.023 1 95.31 119 TRP B CA 1
ATOM 2433 C C . TRP B 1 119 ? -22.875 -12.188 -0.824 1 95.31 119 TRP B C 1
ATOM 2435 O O . TRP B 1 119 ? -23.031 -11.594 0.245 1 95.31 119 TRP B O 1
ATOM 2445 N N . LYS B 1 120 ? -22 -13.18 -1.065 1 97.12 120 LYS B N 1
ATOM 2446 C CA . LYS B 1 120 ? -21.047 -13.562 -0.032 1 97.12 120 LYS B CA 1
ATOM 2447 C C . LYS B 1 120 ? -19.641 -13.664 -0.603 1 97.12 120 LYS B C 1
ATOM 2449 O O . LYS B 1 120 ? -19.453 -14.148 -1.722 1 97.12 120 LYS B O 1
ATOM 2454 N N . TRP B 1 121 ? -18.781 -13.242 0.255 1 98.12 121 TRP B N 1
ATOM 2455 C CA . TRP B 1 121 ? -17.375 -13.477 -0.075 1 98.12 121 TRP B CA 1
ATOM 2456 C C . TRP B 1 121 ? -16.984 -14.922 0.203 1 98.12 121 TRP B C 1
ATOM 2458 O O . TRP B 1 121 ? -17.703 -15.648 0.879 1 98.12 121 TRP B O 1
ATOM 2468 N N . VAL B 1 122 ? -15.82 -15.281 -0.298 1 97.94 122 VAL B N 1
ATOM 2469 C CA . VAL B 1 122 ? -15.367 -16.672 -0.187 1 97.94 122 VAL B CA 1
ATOM 2470 C C . VAL B 1 122 ? -15.109 -17.016 1.279 1 97.94 122 VAL B C 1
ATOM 2472 O O . VAL B 1 122 ? -15.047 -18.188 1.645 1 97.94 122 VAL B O 1
ATOM 2475 N N . ASP B 1 123 ? -14.984 -15.992 2.133 1 96.69 123 ASP B N 1
ATOM 2476 C CA . ASP B 1 123 ? -14.836 -16.266 3.559 1 96.69 123 ASP B CA 1
ATOM 2477 C C . ASP B 1 123 ? -16.188 -16.281 4.258 1 96.69 123 ASP B C 1
ATOM 2479 O O . ASP B 1 123 ? -16.266 -16.266 5.488 1 96.69 123 ASP B O 1
ATOM 2483 N N . ASN B 1 124 ? -17.219 -16.172 3.561 1 97 124 ASN B N 1
ATOM 2484 C CA . ASN B 1 124 ? -18.609 -16.266 4.004 1 97 124 ASN B CA 1
ATOM 2485 C C . ASN B 1 124 ? -19.094 -14.961 4.605 1 97 124 ASN B C 1
ATOM 2487 O O . ASN B 1 124 ? -20.234 -14.867 5.07 1 97 124 ASN B O 1
ATOM 2491 N N . SER B 1 125 ? -18.281 -13.938 4.57 1 97.12 125 SER B N 1
ATOM 2492 C CA . SER B 1 125 ? -18.766 -12.633 5 1 97.12 125 SER B CA 1
ATOM 2493 C C . SER B 1 125 ? -19.656 -11.992 3.938 1 97.12 125 SER B C 1
ATOM 2495 O O . SER B 1 125 ? -19.562 -12.328 2.754 1 97.12 125 SER B O 1
ATOM 2497 N N . THR B 1 126 ? -20.453 -11.047 4.355 1 96.19 126 THR B N 1
ATOM 2498 C CA . THR B 1 126 ? -21.422 -10.445 3.459 1 96.19 126 THR B CA 1
ATOM 2499 C C . THR B 1 126 ? -20.844 -9.219 2.764 1 96.19 126 THR B C 1
ATOM 2501 O O . THR B 1 126 ? -19.859 -8.641 3.24 1 96.19 126 THR B O 1
ATOM 2504 N N . LEU B 1 127 ? -21.438 -8.898 1.663 1 94.69 127 LEU B N 1
ATOM 2505 C CA . LEU B 1 127 ? -21.062 -7.699 0.918 1 94.69 127 LEU B CA 1
ATOM 2506 C C . LEU B 1 127 ? -21.672 -6.453 1.557 1 94.69 127 LEU B C 1
ATOM 2508 O O . LEU B 1 127 ? -22.875 -6.395 1.809 1 94.69 127 LEU B O 1
ATOM 2512 N N . ASN B 1 128 ? -20.859 -5.543 1.887 1 90.5 128 ASN B N 1
ATOM 2513 C CA . ASN B 1 128 ? -21.344 -4.27 2.41 1 90.5 128 ASN B CA 1
ATOM 2514 C C . ASN B 1 128 ? -21.453 -3.215 1.312 1 90.5 128 ASN B C 1
ATOM 2516 O O . ASN B 1 128 ? -22.469 -2.549 1.182 1 90.5 128 ASN B O 1
ATOM 2520 N N . GLN B 1 129 ? -20.344 -3.088 0.589 1 88.38 129 GLN B N 1
ATOM 2521 C CA . GLN B 1 129 ? -20.281 -2.141 -0.518 1 88.38 129 GLN B CA 1
ATOM 2522 C C . GLN B 1 129 ? -19.656 -2.781 -1.756 1 88.38 129 GLN B C 1
ATOM 2524 O O . GLN B 1 129 ? -18.625 -3.449 -1.665 1 88.38 129 GLN B O 1
ATOM 2529 N N . GLY B 1 130 ? -20.422 -2.545 -2.867 1 91.12 130 GLY B N 1
ATOM 2530 C CA . GLY B 1 130 ? -19.906 -3.098 -4.105 1 91.12 130 GLY B CA 1
ATOM 2531 C C . GLY B 1 130 ? -19.422 -2.039 -5.074 1 91.12 130 GLY B C 1
ATOM 2532 O O . GLY B 1 130 ? -19.828 -0.88 -5 1 91.12 130 GLY B O 1
ATOM 2533 N N . PHE B 1 131 ? -18.5 -2.404 -5.945 1 92.69 131 PHE B N 1
ATOM 2534 C CA . PHE B 1 131 ? -17.984 -1.535 -6.992 1 92.69 131 PHE B CA 1
ATOM 2535 C C . PHE B 1 131 ? -18.516 -1.954 -8.359 1 92.69 131 PHE B C 1
ATOM 2537 O O . PHE B 1 131 ? -17.734 -2.227 -9.273 1 92.69 131 PHE B O 1
ATOM 2544 N N . TRP B 1 132 ? -19.828 -1.8 -8.453 1 91.25 132 TRP B N 1
ATOM 2545 C CA . TRP B 1 132 ? -20.562 -2.371 -9.578 1 91.25 132 TRP B CA 1
ATOM 2546 C C . TRP B 1 132 ? -20.547 -1.417 -10.766 1 91.25 132 TRP B C 1
ATOM 2548 O O . TRP B 1 132 ? -20.594 -0.197 -10.594 1 91.25 132 TRP B O 1
ATOM 2558 N N . ILE B 1 133 ? -20.578 -2.031 -11.883 1 85.69 133 ILE B N 1
ATOM 2559 C CA . ILE B 1 133 ? -20.922 -1.265 -13.078 1 85.69 133 ILE B CA 1
ATOM 2560 C C . ILE B 1 133 ? -22.375 -0.79 -12.992 1 85.69 133 ILE B C 1
ATOM 2562 O O . ILE B 1 133 ? -23.219 -1.467 -12.406 1 85.69 133 ILE B O 1
ATOM 2566 N N . LYS B 1 134 ? -22.547 0.358 -13.594 1 83.12 134 LYS B N 1
ATOM 2567 C CA . LYS B 1 134 ? -23.922 0.849 -13.602 1 83.12 134 LYS B CA 1
ATOM 2568 C C . LYS B 1 134 ? -24.859 -0.193 -14.188 1 83.12 134 LYS B C 1
ATOM 2570 O O . LYS B 1 134 ? -24.594 -0.759 -15.25 1 83.12 134 LYS B O 1
ATOM 2575 N N . GLY B 1 135 ? -25.891 -0.496 -13.484 1 82.38 135 GLY B N 1
ATOM 2576 C CA . GLY B 1 135 ? -26.875 -1.454 -13.938 1 82.38 135 GLY B CA 1
ATOM 2577 C C . GLY B 1 135 ? -26.625 -2.865 -13.445 1 82.38 135 GLY B C 1
ATOM 2578 O O . GLY B 1 135 ? -27.422 -3.77 -13.688 1 82.38 135 GLY B O 1
ATOM 2579 N N . GLU B 1 136 ? -25.5 -3.002 -12.836 1 84.25 136 GLU B N 1
ATOM 2580 C CA . GLU B 1 136 ? -25.172 -4.305 -12.273 1 84.25 136 GLU B CA 1
ATOM 2581 C C . GLU B 1 136 ? -25.281 -4.297 -10.758 1 84.25 136 GLU B C 1
ATOM 2583 O O . GLU B 1 136 ? -25.172 -3.242 -10.125 1 84.25 136 GLU B O 1
ATOM 2588 N N . PRO B 1 137 ? -25.469 -5.512 -10.125 1 77.38 137 PRO B N 1
ATOM 2589 C CA . PRO B 1 137 ? -25.672 -6.852 -10.68 1 77.38 137 PRO B CA 1
ATOM 2590 C C . PRO B 1 137 ? -27.047 -7.012 -11.312 1 77.38 137 PRO B C 1
ATOM 2592 O O . PRO B 1 137 ? -27.984 -6.293 -10.961 1 77.38 137 PRO B O 1
ATOM 2595 N N . ASN B 1 138 ? -27.109 -7.711 -12.336 1 75.12 138 ASN B N 1
ATOM 2596 C CA . ASN B 1 138 ? -28.406 -7.926 -12.977 1 75.12 138 ASN B CA 1
ATOM 2597 C C . ASN B 1 138 ? -28.641 -9.398 -13.297 1 75.12 138 ASN B C 1
ATOM 2599 O O . ASN B 1 138 ? -27.766 -10.234 -13.047 1 75.12 138 ASN B O 1
ATOM 2603 N N . THR B 1 139 ? -29.906 -9.852 -13.352 1 64.38 139 THR B N 1
ATOM 2604 C CA . THR B 1 139 ? -30.281 -11.172 -13.844 1 64.38 139 THR B CA 1
ATOM 2605 C C . THR B 1 139 ? -30.453 -11.148 -15.359 1 64.38 139 THR B C 1
ATOM 2607 O O . THR B 1 139 ? -31.547 -10.891 -15.867 1 64.38 139 THR B O 1
ATOM 2610 N N . TYR B 1 140 ? -29.297 -10.93 -15.969 1 58.47 140 TYR B N 1
ATOM 2611 C CA . TYR B 1 140 ? -29.453 -10.812 -17.422 1 58.47 140 TYR B CA 1
ATOM 2612 C C . TYR B 1 140 ? -30.016 -12.094 -18.016 1 58.47 140 TYR B C 1
ATOM 2614 O O . TYR B 1 140 ? -29.469 -13.172 -17.812 1 58.47 140 TYR B O 1
ATOM 2622 N N . LEU B 1 141 ? -31.125 -11.898 -18.828 1 54.88 141 LEU B N 1
ATOM 2623 C CA . LEU B 1 141 ? -31.859 -12.859 -19.641 1 54.88 141 LEU B CA 1
ATOM 2624 C C . LEU B 1 141 ? -32.219 -14.094 -18.828 1 54.88 141 LEU B C 1
ATOM 2626 O O . LEU B 1 141 ? -32.25 -15.211 -19.359 1 54.88 141 LEU B O 1
ATOM 2630 N N . GLY B 1 142 ? -32.406 -13.969 -17.578 1 58.5 142 GLY B N 1
ATOM 2631 C CA . GLY B 1 142 ? -32.875 -15.125 -16.828 1 58.5 142 GLY B CA 1
ATOM 2632 C C . GLY B 1 142 ? -31.75 -16.078 -16.438 1 58.5 142 GLY B C 1
ATOM 2633 O O . GLY B 1 142 ? -32 -17.172 -15.922 1 58.5 142 GLY B O 1
ATOM 2634 N N . ARG B 1 143 ? -30.5 -15.609 -16.828 1 63.88 143 ARG B N 1
ATOM 2635 C CA . ARG B 1 143 ? -29.391 -16.516 -16.531 1 63.88 143 ARG B CA 1
ATOM 2636 C C . ARG B 1 143 ? -28.906 -16.328 -15.102 1 63.88 143 ARG B C 1
ATOM 2638 O O . ARG B 1 143 ? -29.016 -15.242 -14.531 1 63.88 143 ARG B O 1
ATOM 2645 N N . ASN B 1 144 ? -28.609 -17.438 -14.445 1 80.31 144 ASN B N 1
ATOM 2646 C CA . ASN B 1 144 ? -28.141 -17.484 -13.07 1 80.31 144 ASN B CA 1
ATOM 2647 C C . ASN B 1 144 ? -26.703 -16.953 -12.953 1 80.31 144 ASN B C 1
ATOM 2649 O O . ASN B 1 144 ? -25.75 -17.734 -12.875 1 80.31 144 ASN B O 1
ATOM 2653 N N . GLU B 1 145 ? -26.531 -15.539 -13.125 1 88.25 145 GLU B N 1
ATOM 2654 C CA . GLU B 1 145 ? -25.25 -14.891 -12.961 1 88.25 145 GLU B CA 1
ATOM 2655 C C . GLU B 1 145 ? -24.891 -14.727 -11.484 1 88.25 145 GLU B C 1
ATOM 2657 O O . GLU B 1 145 ? -25.312 -13.766 -10.844 1 88.25 145 GLU B O 1
ATOM 2662 N N . ASP B 1 146 ? -24.156 -15.711 -11.023 1 94.31 146 ASP B N 1
ATOM 2663 C CA . ASP B 1 146 ? -23.953 -15.789 -9.586 1 94.31 146 ASP B CA 1
ATOM 2664 C C . ASP B 1 146 ? -22.516 -15.484 -9.211 1 94.31 146 ASP B C 1
ATOM 2666 O O . ASP B 1 146 ? -22.172 -15.438 -8.031 1 94.31 146 ASP B O 1
ATOM 2670 N N . CYS B 1 147 ? -21.703 -15.336 -10.227 1 96.81 147 CYS B N 1
ATOM 2671 C CA . CYS B 1 147 ? -20.266 -15.148 -9.969 1 96.81 147 CYS B CA 1
ATOM 2672 C C . CYS B 1 147 ? -19.797 -13.789 -10.477 1 96.81 147 CYS B C 1
ATOM 2674 O O . CYS B 1 147 ? -20.297 -13.297 -11.492 1 96.81 147 CYS B O 1
ATOM 2676 N N . VAL B 1 148 ? -18.891 -13.172 -9.766 1 96.44 148 VAL B N 1
ATOM 2677 C CA . VAL B 1 148 ? -18.547 -11.781 -10.039 1 96.44 148 VAL B CA 1
ATOM 2678 C C . VAL B 1 148 ? -17.172 -11.703 -10.695 1 96.44 148 VAL B C 1
ATOM 2680 O O . VAL B 1 148 ? -16.25 -12.391 -10.281 1 96.44 148 VAL B O 1
ATOM 2683 N N . GLU B 1 149 ? -17.141 -10.898 -11.695 1 95.94 149 GLU B N 1
ATOM 2684 C CA . GLU B 1 149 ? -15.891 -10.57 -12.375 1 95.94 149 GLU B CA 1
ATOM 2685 C C . GLU B 1 149 ? -15.602 -9.078 -12.289 1 95.94 149 GLU B C 1
ATOM 2687 O O . GLU B 1 149 ? -16.5 -8.273 -12.031 1 95.94 149 GLU B O 1
ATOM 2692 N N . ILE B 1 150 ? -14.328 -8.766 -12.383 1 94.94 150 ILE B N 1
ATOM 2693 C CA . ILE B 1 150 ? -13.93 -7.414 -12.758 1 94.94 150 ILE B CA 1
ATOM 2694 C C . ILE B 1 150 ? -13.781 -7.32 -14.281 1 94.94 150 ILE B C 1
ATOM 2696 O O . ILE B 1 150 ? -13.086 -8.133 -14.891 1 94.94 150 ILE B O 1
ATOM 2700 N N . ARG B 1 151 ? -14.422 -6.418 -14.852 1 89.31 151 ARG B N 1
ATOM 2701 C CA . ARG B 1 151 ? -14.344 -6.16 -16.281 1 89.31 151 ARG B CA 1
ATOM 2702 C C . ARG B 1 151 ? -13.609 -4.855 -16.562 1 89.31 151 ARG B C 1
ATOM 2704 O O . ARG B 1 151 ? -14.109 -3.775 -16.25 1 89.31 151 ARG B O 1
ATOM 2711 N N . PRO B 1 152 ? -12.336 -5.039 -17.125 1 78.19 152 PRO B N 1
ATOM 2712 C CA . PRO B 1 152 ? -11.648 -3.797 -17.469 1 78.19 152 PRO B CA 1
ATOM 2713 C C . PRO B 1 152 ? -12.336 -3.029 -18.594 1 78.19 152 PRO B C 1
ATOM 2715 O O . PRO B 1 152 ? -12.594 -3.594 -19.656 1 78.19 152 PRO B O 1
ATOM 2718 N N . MET B 1 153 ? -13.133 -2.041 -18.281 1 66.31 153 MET B N 1
ATOM 2719 C CA . MET B 1 153 ? -13.727 -1.156 -19.266 1 66.31 153 MET B CA 1
ATOM 2720 C C . MET B 1 153 ? -13.102 0.232 -19.203 1 66.31 153 MET B C 1
ATOM 2722 O O . MET B 1 153 ? -13.32 0.973 -18.25 1 66.31 153 MET B O 1
ATOM 2726 N N . ASN B 1 154 ? -12.555 0.579 -20.281 1 60.22 154 ASN B N 1
ATOM 2727 C CA . ASN B 1 154 ? -11.859 1.861 -20.328 1 60.22 154 ASN B CA 1
ATOM 2728 C C . ASN B 1 154 ? -11.195 2.188 -19 1 60.22 154 ASN B C 1
ATOM 2730 O O . ASN B 1 154 ? -10.547 1.327 -18.391 1 60.22 154 ASN B O 1
ATOM 2734 N N . ASN B 1 155 ? -11.539 3.598 -18.297 1 56 155 ASN B N 1
ATOM 2735 C CA . ASN B 1 155 ? -10.836 4.246 -17.188 1 56 155 ASN B CA 1
ATOM 2736 C C . ASN B 1 155 ? -11.305 3.715 -15.844 1 56 155 ASN B C 1
ATOM 2738 O O . ASN B 1 155 ? -10.75 4.078 -14.797 1 56 155 ASN B O 1
ATOM 2742 N N . ASN B 1 156 ? -12.469 2.902 -15.812 1 59.09 156 ASN B N 1
ATOM 2743 C CA . ASN B 1 156 ? -12.914 2.453 -14.492 1 59.09 156 ASN B CA 1
ATOM 2744 C C . ASN B 1 156 ? -13.227 0.96 -14.484 1 59.09 156 ASN B C 1
ATOM 2746 O O . ASN B 1 156 ? -13.781 0.432 -15.453 1 59.09 156 ASN B O 1
ATOM 2750 N N . LYS B 1 157 ? -12.5 0.043 -13.656 1 66.25 157 LYS B N 1
ATOM 2751 C CA . LYS B 1 157 ? -12.75 -1.394 -13.594 1 66.25 157 LYS B CA 1
ATOM 2752 C C . LYS B 1 157 ? -13.805 -1.724 -12.539 1 66.25 157 LYS B C 1
ATOM 2754 O O . LYS B 1 157 ? -13.602 -1.447 -11.352 1 66.25 157 LYS B O 1
ATOM 2759 N N . PHE B 1 158 ? -15.016 -2.102 -13.094 1 83.06 158 PHE B N 1
ATOM 2760 C CA . PHE B 1 158 ? -16.125 -2.338 -12.172 1 83.06 158 PHE B CA 1
ATOM 2761 C C . PHE B 1 158 ? -16.547 -3.799 -12.211 1 83.06 158 PHE B C 1
ATOM 2763 O O . PHE B 1 158 ? -16.031 -4.586 -13.008 1 83.06 158 PHE B O 1
ATOM 2770 N N . TRP B 1 159 ? -17.375 -4.105 -11.297 1 93.19 159 TRP B N 1
ATOM 2771 C CA . TRP B 1 159 ? -17.828 -5.477 -11.07 1 93.19 159 TRP B CA 1
ATOM 2772 C C . TRP B 1 159 ? -19 -5.82 -11.984 1 93.19 159 TRP B C 1
ATOM 2774 O O . TRP B 1 159 ? -19.828 -4.961 -12.297 1 93.19 159 TRP B O 1
ATOM 2784 N N . ASN B 1 160 ? -18.984 -6.953 -12.5 1 92.06 160 ASN B N 1
ATOM 2785 C CA . ASN B 1 160 ? -20.078 -7.539 -13.266 1 92.06 160 ASN B CA 1
ATOM 2786 C C . ASN B 1 160 ? -20.375 -8.969 -12.82 1 92.06 160 ASN B C 1
ATOM 2788 O O . ASN B 1 160 ? -19.453 -9.734 -12.539 1 92.06 160 ASN B O 1
ATOM 2792 N N . ASP B 1 161 ? -21.625 -9.289 -12.672 1 92.62 161 ASP B N 1
ATOM 2793 C CA . ASP B 1 161 ? -21.953 -10.68 -12.398 1 92.62 161 ASP B CA 1
ATOM 2794 C C . ASP B 1 161 ? -22.109 -11.477 -13.688 1 92.62 161 ASP B C 1
ATOM 2796 O O . ASP B 1 161 ? -22.625 -10.961 -14.688 1 92.62 161 ASP B O 1
ATOM 2800 N N . LEU B 1 162 ? -21.609 -12.656 -13.656 1 92.69 162 LEU B N 1
ATOM 2801 C CA . LEU B 1 162 ? -21.609 -13.555 -14.805 1 92.69 162 LEU B CA 1
ATOM 2802 C C . LEU B 1 162 ? -21.969 -14.977 -14.391 1 92.69 162 LEU B C 1
ATOM 2804 O O . LEU B 1 162 ? -21.984 -15.289 -13.195 1 92.69 162 LEU B O 1
ATOM 2808 N N . VAL B 1 163 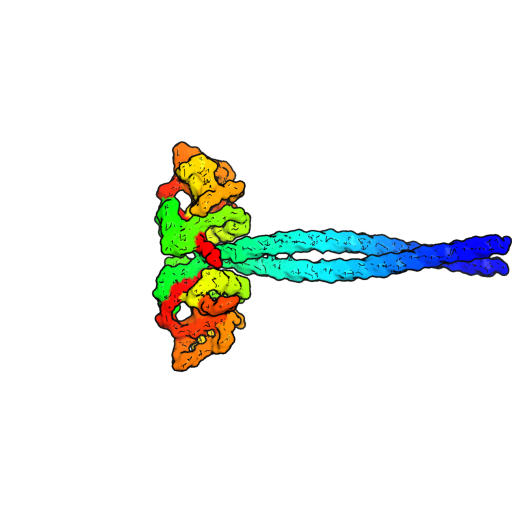? -22.375 -15.734 -15.453 1 94.38 163 VAL B N 1
ATOM 2809 C CA . VAL B 1 163 ? -22.578 -17.156 -15.195 1 94.38 163 VAL B CA 1
ATOM 2810 C C . VAL B 1 163 ? -21.266 -17.797 -14.727 1 94.38 163 VAL B C 1
ATOM 2812 O O . VAL B 1 163 ? -20.203 -17.547 -15.297 1 94.38 163 VAL B O 1
ATOM 2815 N N . CYS B 1 164 ? -21.344 -18.688 -13.734 1 96.19 164 CYS B N 1
ATOM 2816 C CA . CYS B 1 164 ? -20.172 -19.203 -13.055 1 96.19 164 CYS B CA 1
ATOM 2817 C C . CYS B 1 164 ? -19.375 -20.125 -13.977 1 96.19 164 CYS B C 1
ATOM 2819 O O . CYS B 1 164 ? -18.188 -20.359 -13.758 1 96.19 164 CYS B O 1
ATOM 2821 N N . SER B 1 165 ? -19.984 -20.609 -14.969 1 96.31 165 SER B N 1
ATOM 2822 C CA . SER B 1 165 ? -19.359 -21.594 -15.844 1 96.31 165 SER B CA 1
ATOM 2823 C C . SER B 1 165 ? -18.5 -20.922 -16.906 1 96.31 165 SER B C 1
ATOM 2825 O O . SER B 1 165 ? -17.703 -21.578 -17.578 1 96.31 165 SER B O 1
ATOM 2827 N N . ASP B 1 166 ? -18.656 -19.562 -17.047 1 96.31 166 ASP B N 1
ATOM 2828 C CA . ASP B 1 166 ? -17.797 -18.844 -17.984 1 96.31 166 ASP B CA 1
ATOM 2829 C C . ASP B 1 166 ? -16.328 -18.984 -17.594 1 96.31 166 ASP B C 1
ATOM 2831 O O . ASP B 1 166 ? -16.016 -19.359 -16.469 1 96.31 166 ASP B O 1
ATOM 2835 N N . LYS B 1 167 ? -15.492 -18.703 -18.609 1 97.88 167 LYS B N 1
ATOM 2836 C CA . LYS B 1 167 ? -14.062 -18.906 -18.359 1 97.88 167 LYS B CA 1
ATOM 2837 C C . LYS B 1 167 ? -13.328 -17.578 -18.266 1 97.88 167 LYS B C 1
ATOM 2839 O O . LYS B 1 167 ? -13.398 -16.766 -19.203 1 97.88 167 LYS B O 1
ATOM 2844 N N . ASN B 1 168 ? -12.742 -17.297 -17.172 1 97.56 168 ASN B N 1
ATOM 2845 C CA . ASN B 1 168 ? -11.875 -16.156 -16.891 1 97.56 168 ASN B CA 1
ATOM 2846 C C . ASN B 1 168 ? -10.688 -16.562 -16.031 1 97.56 168 ASN B C 1
ATOM 2848 O O . ASN B 1 168 ? -10.672 -17.641 -15.453 1 97.56 168 ASN B O 1
ATOM 2852 N N . ARG B 1 169 ? -9.688 -15.68 -15.992 1 97.19 169 ARG B N 1
ATOM 2853 C CA . ARG B 1 169 ? -8.688 -15.875 -14.945 1 97.19 169 ARG B CA 1
ATOM 2854 C C . ARG B 1 169 ? -9.211 -15.422 -13.594 1 97.19 169 ARG B C 1
ATOM 2856 O O . ARG B 1 169 ? -10.156 -14.641 -13.516 1 97.19 169 ARG B O 1
ATOM 2863 N N . GLY B 1 170 ? -8.664 -16.016 -12.602 1 98.06 170 GLY B N 1
ATOM 2864 C CA . GLY B 1 170 ? -8.992 -15.602 -11.242 1 98.06 170 GLY B CA 1
ATOM 2865 C C . GLY B 1 170 ? -7.879 -14.82 -10.57 1 98.06 170 GLY B C 1
ATOM 2866 O O . GLY B 1 170 ? -6.699 -15.07 -10.812 1 98.06 170 GLY B O 1
ATOM 2867 N N . VAL B 1 171 ? -8.242 -13.867 -9.789 1 97.81 171 VAL B N 1
ATOM 2868 C CA . VAL B 1 171 ? -7.273 -13.188 -8.938 1 97.81 171 VAL B CA 1
ATOM 2869 C C . VAL B 1 171 ? -7.289 -13.805 -7.543 1 97.81 171 VAL B C 1
ATOM 2871 O O . VAL B 1 171 ? -8.336 -13.852 -6.887 1 97.81 171 VAL B O 1
ATOM 2874 N N . CYS B 1 172 ? -6.109 -14.281 -7.105 1 98.25 172 CYS B N 1
ATOM 2875 C CA . CYS B 1 172 ? -5.945 -14.953 -5.82 1 98.25 172 CYS B CA 1
ATOM 2876 C C . CYS B 1 172 ? -5.227 -14.055 -4.824 1 98.25 172 CYS B C 1
ATOM 2878 O O . CYS B 1 172 ? -4.367 -13.258 -5.203 1 98.25 172 CYS B O 1
ATOM 2880 N N . GLU B 1 173 ? -5.613 -14.211 -3.611 1 98.06 173 GLU B N 1
ATOM 2881 C CA . GLU B 1 173 ? -4.879 -13.531 -2.545 1 98.06 173 GLU B CA 1
ATOM 2882 C C . GLU B 1 173 ? -4.582 -14.492 -1.392 1 98.06 173 GLU B C 1
ATOM 2884 O O . GLU B 1 173 ? -5.469 -15.203 -0.926 1 98.06 173 GLU B O 1
ATOM 2889 N N . LYS B 1 174 ? -3.281 -14.484 -1.067 1 96.12 174 LYS B N 1
ATOM 2890 C CA . LYS B 1 174 ? -2.871 -15.219 0.128 1 96.12 174 LYS B CA 1
ATOM 2891 C C . LYS B 1 174 ? -2.941 -14.328 1.367 1 96.12 174 LYS B C 1
ATOM 2893 O O . LYS B 1 174 ? -2.291 -13.281 1.426 1 96.12 174 LYS B O 1
ATOM 2898 N N . ALA B 1 175 ? -3.723 -14.773 2.33 1 85.19 175 ALA B N 1
ATOM 2899 C CA . ALA B 1 175 ? -3.902 -13.969 3.537 1 85.19 175 ALA B CA 1
ATOM 2900 C C . ALA B 1 175 ? -2.611 -13.906 4.348 1 85.19 175 ALA B C 1
ATOM 2902 O O . ALA B 1 175 ? -1.815 -14.852 4.336 1 85.19 175 ALA B O 1
ATOM 2903 N N . VAL B 1 176 ? -2.35 -12.68 4.898 1 80.19 176 VAL B N 1
ATOM 2904 C CA . VAL B 1 176 ? -1.192 -12.508 5.77 1 80.19 176 VAL B CA 1
ATOM 2905 C C . VAL B 1 176 ? -1.441 -13.219 7.102 1 80.19 176 VAL B C 1
ATOM 2907 O O . VAL B 1 176 ? -2.518 -13.086 7.688 1 80.19 176 VAL B O 1
ATOM 2910 N N . GLU B 1 177 ? -0.681 -14.312 7.391 1 65.88 177 GLU B N 1
ATOM 2911 C CA . GLU B 1 177 ? -0.833 -15.031 8.648 1 65.88 177 GLU B CA 1
ATOM 2912 C C . GLU B 1 177 ? -0.376 -14.18 9.828 1 65.88 177 GLU B C 1
ATOM 2914 O O . GLU B 1 177 ? 0.495 -13.32 9.688 1 65.88 177 GLU B O 1
#

Nearest PDB structures (foldseek):
  1tdq-assembly1_B  TM=9.333E-01  e=1.619E-10  Rattus norvegicus
  1hup-assembly1_A  TM=7.832E-01  e=7.138E-11  Homo sapiens
  1rdi-assembly1_2  TM=9.307E-01  e=2.004E-09  Rattus rattus
  1afa-assembly1_3  TM=8.091E-01  e=2.742E-10  Rattus norvegicus
  1bcj-assembly1_3  TM=8.096E-01  e=2.586E-10  Rattus norvegicus

Foldseek 3Di:
DVVVVVVVVVVVVVVVVVVVVVVVVVVVVVVVVVVVVVVVVVVVVVVVVVVVLVVVVVQFFDKDKDPWWFFQVVQQVVLVVVQWGFADDQDPSSQCVVLVPDPAKAFGQWWCVVDPPFIAGVVRDGHDDFFADVPPDDCPPVDRQTTWIFGNDPPHTHIYGGHRGGIHMTMITRGDD/DVVVVVVVVVVVVVVVVVVVVVVVVVVVVVVVVVVVVVVVVVVVVVVVVVVVLVVVVVQFFDKDKDPWWFFQVVLQVVLVVVQWGFADDQDPSSQVVVLVPDPAKAFGQWWCPVDPPFIAGVVRHGHDDFFADVPPDDCPPVDRQTTWIFGNDPPHTHIYGGDRGGIHMTMITRGDD

Radius of gyration: 33.5 Å; Cα contacts (8 Å, |Δi|>4): 583; chains: 2; bounding box: 68×101×61 Å

pLDDT: mean 92.08, std 9.68, range [54.88, 98.69]

Secondary structure (DSSP, 8-state):
-HHHHHHHHHHHHHHHHHHHHHHHHHHHHHHHHHHHHHHHHHHHHHHHHHHHHHHHHHT--EEEE-SS-B-HHHHHHHHHHTT-EEPP--SHHHHHHHHTT--S-EEEEEE-SSSTT--EETTSPBPS---BPTT-S--GGG----EEEEEEETTEEEEEEE-TTS-BEEEEEE---/-HHHHHHHHHHHHHHHHHHHHHHHHHHHHHHHHHHHHHHHHHHHHHHHHHHHHHHHHHT--EEEE-SS-B-HHHHHHHHHHTT-EEPP--SHHHHHHHHTT--S-EEEEEE-SSSTT--EETTSPBPS---BPTT-S--GGG----EEEEEEETTEEEEEEE-TTS-BEEEEEE---

Organism: NCBI:txid2873325

Sequence (354 aa):
MKNTVKELNLTISSLEDKRTSLSQKNQELETRLQALNEENQRLNTSLRSEIQKNRELSSLGFIFMTPELKNWTESRQYCRNNGADLVMIKTEEKQSFISSRVNERVWIGLSDADEEWKWKWVDNSTLNQGFWIKGEPNTYLGRNEDCVEIRPMNNNKFWNDLVCSDKNRGVCEKAVEMKNTVKELNLTISSLEDKRTSLSQKNQELETRLQALNEENQRLNTSLRSEIQKNRELSSLGFIFMTPELKNWTESRQYCRNNGADLVMIKTEEKQSFISSRVNERVWIGLSDADEEWKWKWVDNSTLNQGFWIKGEPNTYLGRNEDCVEIRPMNNNKFWNDLVCSDKNRGVCEKAVE

Solvent-accessible surface area (backbone atoms only — not comparable to full-atom values): 18629 Å² total; per-residue (Å²): 112,73,64,54,55,54,51,51,50,50,50,44,51,52,50,51,51,52,39,51,54,42,49,51,49,39,52,51,47,52,52,52,42,50,52,51,48,52,50,42,50,52,44,51,53,52,33,54,50,36,49,51,52,36,52,56,58,68,62,58,44,44,26,45,64,51,92,53,72,27,25,50,69,57,30,35,49,53,20,44,76,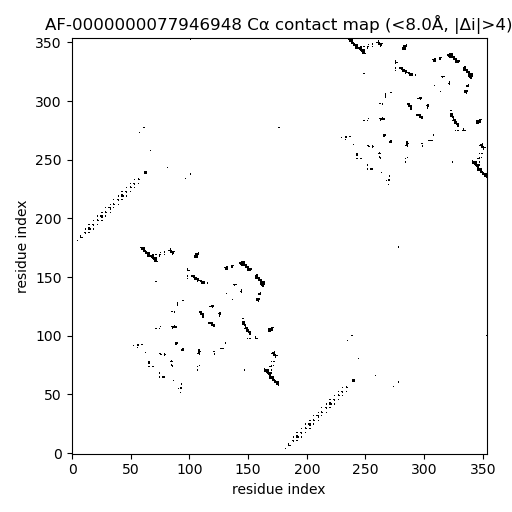66,69,25,30,37,33,76,67,84,46,71,68,53,43,54,57,51,44,71,66,43,87,50,57,25,32,42,20,39,32,17,73,91,40,84,89,47,48,25,32,79,84,68,45,69,72,87,68,80,63,51,31,90,80,42,77,49,66,63,92,78,42,77,37,29,26,32,27,38,41,58,44,95,97,54,59,24,33,39,51,34,51,43,78,48,70,30,27,22,34,23,29,24,74,69,124,111,71,64,54,54,54,52,50,51,49,50,44,51,51,50,50,50,53,37,51,54,42,49,52,49,40,52,52,48,50,52,51,43,51,54,50,50,53,48,42,50,51,43,51,53,51,33,53,51,35,48,50,51,36,50,55,58,68,62,57,44,43,26,44,63,50,94,55,72,27,25,52,69,57,30,34,49,52,23,43,75,67,69,26,30,36,32,73,67,85,43,70,67,51,43,52,57,52,42,72,67,44,86,52,56,26,33,42,20,40,33,18,73,90,40,84,90,47,47,25,31,79,84,68,45,70,71,86,69,80,63,51,32,89,80,41,74,49,67,62,93,78,42,75,36,28,25,32,27,37,40,59,43,91,100,55,57,24,33,39,50,32,51,43,78,48,69,32,26,24,35,22,29,24,75,69,125

InterPro domains:
  IPR001304 C-type lectin-like [PF00059] (69-174)
  IPR001304 C-type lectin-like [PS50041] (57-173)
  IPR001304 C-type lectin-like [SM00034] (51-173)
  IPR016186 C-type lectin-like/link domain superfamily [G3DSA:3.10.100.10] (1-176)
  IPR016187 C-type lectin fold [SSF56436] (64-174)
  IPR033989 CD209-like, C-type lectin-like domain [cd03590] (52-174)
  IPR050111 C-type lectin and snaclec domain-containing protein [PTHR22803] (68-175)